Protein AF-A0A6P8MSC5-F1 (afdb_monomer_lite)

Secondary structure (DSSP, 8-state):
--HHHHHTHHHHHHHHHTT--TT--SHHHHHHHHHHHHHHHHHHHHHHHHTTSTT--HHHHHHHHHHHHHHHHHHHHHHHHHHTHHHHHHHHHHHHHHHHH---HHHHHHHHHHHHHHHHHHHHHHHHHHHHHHHHHHHHHHHHHHHHHS--SSPPP-SGGGT-GGGTT-GGGHHHHHHHHHHHHHHHHHHHHHHHHHHHHHHHHHHHHHHHHHH-

Radius of gyration: 21.89 Å; chains: 1; bounding box: 54×35×61 Å

Foldseek 3Di:
DPPVCVLCVVLQVLCVQQLLNLPPPDPVSVVSLVVLLCLLVVVLVQLVVLLPDPPDDPVLNVLLVVLSVLSVVLNVLLVVSVVCSVVLVVLVVVLRVVLVPDDDPVLVVLLVVLSNVLSVVLVVLVVVLVVVLVVLVCLLCVLVVCCVVPNDPDRDDRPLCSNGVVCVPDVPC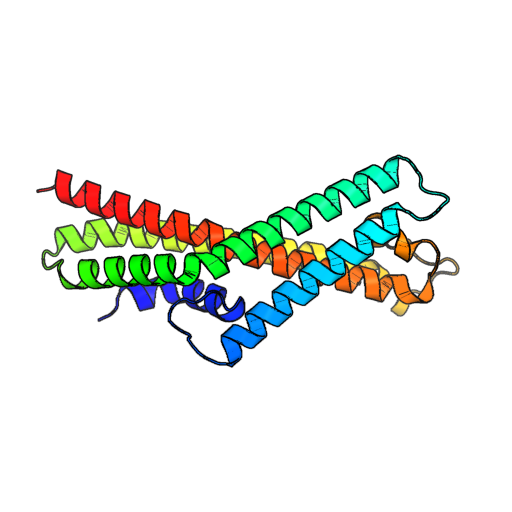NSVSSVSSSVSVSSSSSSCSSRVSSVSSSVSNVVSVVVSVVVD

Structure (mmCIF, N/CA/C/O backbone):
data_AF-A0A6P8MSC5-F1
#
_entry.id   AF-A0A6P8MSC5-F1
#
loop_
_atom_site.group_PDB
_atom_site.id
_atom_site.type_symbol
_atom_site.label_atom_id
_atom_si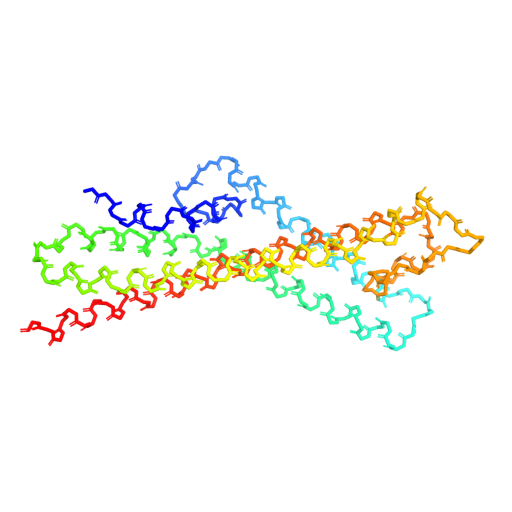te.label_alt_id
_atom_site.label_comp_id
_atom_site.label_asym_id
_atom_site.label_entity_id
_atom_site.label_seq_id
_atom_site.pdbx_PDB_ins_code
_atom_site.Cartn_x
_atom_site.Cartn_y
_atom_site.Cartn_z
_atom_site.occupancy
_atom_site.B_iso_or_equiv
_atom_site.auth_seq_id
_atom_site.auth_comp_id
_atom_site.auth_asym_id
_atom_site.auth_atom_id
_atom_site.pdbx_PDB_model_num
ATOM 1 N N . MET A 1 1 ? -20.095 10.823 20.812 1.00 42.69 1 MET A N 1
ATOM 2 C CA . MET A 1 1 ? -19.029 11.426 19.978 1.00 42.69 1 MET A CA 1
ATOM 3 C C . MET A 1 1 ? -18.245 10.261 19.412 1.00 42.69 1 MET A C 1
ATOM 5 O O . MET A 1 1 ? -17.863 9.439 20.223 1.00 42.69 1 MET A O 1
ATOM 9 N N . ASP A 1 2 ? -18.067 10.136 18.091 1.00 61.62 2 ASP A N 1
ATOM 10 C CA . ASP A 1 2 ? -17.327 9.003 17.503 1.00 61.62 2 ASP A CA 1
ATOM 11 C C . ASP A 1 2 ? -15.825 9.113 17.863 1.00 61.62 2 ASP A C 1
ATOM 13 O O . ASP A 1 2 ? -15.005 9.578 17.063 1.00 61.62 2 ASP A O 1
ATOM 17 N N . VAL A 1 3 ? -15.464 8.732 19.091 1.00 60.88 3 VAL A N 1
ATOM 18 C CA . VAL A 1 3 ? -14.081 8.662 19.592 1.00 60.88 3 VAL A CA 1
ATOM 19 C C . VAL A 1 3 ? -13.252 7.809 18.638 1.00 60.88 3 VAL A C 1
ATOM 21 O O . VAL A 1 3 ? -12.165 8.211 18.221 1.00 60.88 3 VAL A O 1
ATOM 24 N N . PHE A 1 4 ? -13.842 6.707 18.177 1.00 64.62 4 PHE A N 1
ATOM 25 C CA . PHE A 1 4 ? -13.288 5.834 17.153 1.00 64.62 4 PHE A CA 1
ATOM 26 C C . PHE A 1 4 ? -12.904 6.573 15.856 1.00 64.62 4 PHE A C 1
ATOM 28 O O . PHE A 1 4 ? -11.791 6.415 15.351 1.00 64.62 4 PHE A O 1
ATOM 35 N N . TYR A 1 5 ? -13.780 7.435 15.319 1.00 69.75 5 TYR A N 1
ATOM 36 C CA . TYR A 1 5 ? -13.475 8.200 14.099 1.00 69.75 5 TYR A CA 1
ATOM 37 C C . TYR A 1 5 ? -12.339 9.195 14.300 1.00 69.75 5 TYR A C 1
ATOM 39 O O . TYR A 1 5 ? -11.592 9.474 13.358 1.00 69.75 5 TYR A O 1
ATOM 47 N N . ARG A 1 6 ? -12.235 9.766 15.503 1.00 74.00 6 ARG A N 1
ATOM 48 C CA . ARG A 1 6 ? -11.180 10.723 15.828 1.00 74.00 6 ARG A CA 1
ATOM 49 C C . ARG A 1 6 ? -9.830 10.021 15.952 1.00 74.00 6 ARG A C 1
ATOM 51 O O . ARG A 1 6 ? -8.864 10.502 15.365 1.00 74.00 6 ARG A O 1
ATOM 58 N N . GLN A 1 7 ? -9.785 8.883 16.641 1.00 78.19 7 GLN A N 1
ATOM 59 C CA . GLN A 1 7 ? -8.542 8.164 16.923 1.00 78.19 7 GLN A CA 1
ATOM 60 C C . GLN A 1 7 ? -7.976 7.473 15.672 1.00 78.19 7 GLN A C 1
ATOM 62 O O . GLN A 1 7 ? -6.786 7.582 15.386 1.00 78.19 7 GLN A O 1
ATOM 67 N N . TYR A 1 8 ? -8.836 6.890 14.830 1.00 83.56 8 TYR A N 1
ATOM 68 C CA . TYR A 1 8 ? -8.419 6.247 13.576 1.00 83.56 8 TYR A CA 1
ATOM 69 C C . TYR A 1 8 ? -8.442 7.171 12.353 1.00 83.56 8 TYR A C 1
ATOM 71 O O . TYR A 1 8 ? -8.449 6.695 11.215 1.00 83.56 8 TYR A O 1
ATOM 79 N N . ASN A 1 9 ? -8.425 8.495 12.537 1.00 86.12 9 ASN A N 1
ATOM 80 C CA . ASN A 1 9 ? -8.503 9.429 11.413 1.00 86.12 9 ASN A CA 1
ATOM 81 C C . ASN A 1 9 ? -7.350 9.241 10.409 1.00 86.12 9 ASN A C 1
ATOM 83 O O . ASN A 1 9 ? -7.581 9.233 9.201 1.00 86.12 9 ASN A O 1
ATOM 87 N N . THR A 1 10 ? -6.125 9.021 10.893 1.00 85.44 10 THR A N 1
ATOM 88 C CA . THR A 1 10 ? -4.952 8.758 10.041 1.00 85.44 10 THR A CA 1
ATOM 89 C C . THR A 1 10 ? -5.149 7.504 9.191 1.00 85.44 10 THR A C 1
ATOM 91 O O . THR A 1 10 ? -4.912 7.513 7.983 1.00 85.44 10 THR A O 1
ATOM 94 N N . TYR A 1 11 ? -5.653 6.434 9.805 1.00 88.88 11 TYR A N 1
ATOM 95 C CA . TYR A 1 11 ? -5.917 5.176 9.117 1.00 88.88 11 TYR A CA 1
ATOM 96 C C . TYR A 1 11 ? -7.061 5.296 8.101 1.00 88.88 11 TYR A C 1
ATOM 98 O O . TYR A 1 11 ? -6.972 4.793 6.981 1.00 88.88 11 TYR A O 1
ATOM 106 N N . ARG A 1 12 ? -8.108 6.054 8.442 1.00 88.75 12 ARG A N 1
ATOM 107 C CA . ARG A 1 12 ? -9.196 6.398 7.522 1.00 88.75 12 ARG A CA 1
ATOM 108 C C . ARG A 1 12 ? -8.689 7.134 6.287 1.00 88.75 12 ARG A C 1
ATOM 110 O O . ARG A 1 12 ? -9.123 6.815 5.180 1.00 88.75 12 ARG A O 1
ATOM 117 N N . ILE A 1 13 ? -7.801 8.114 6.461 1.00 88.75 13 ILE A N 1
ATOM 118 C CA . ILE A 1 13 ? -7.209 8.864 5.345 1.00 88.75 13 ILE A CA 1
ATOM 119 C C . ILE A 1 13 ? -6.427 7.910 4.436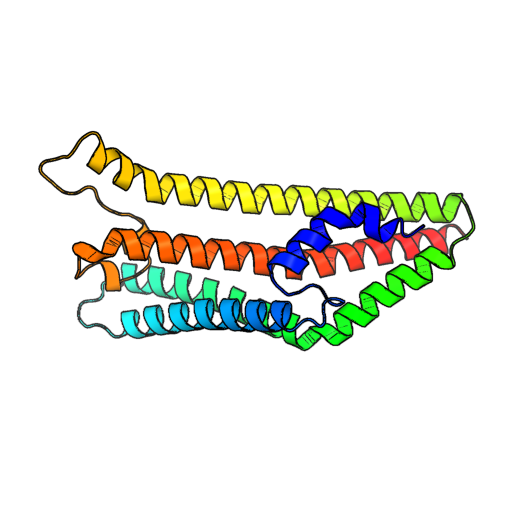 1.00 88.75 13 ILE A C 1
ATOM 121 O O . ILE A 1 13 ? -6.664 7.913 3.229 1.00 88.75 13 ILE A O 1
ATOM 125 N N . LEU A 1 14 ? -5.587 7.036 5.008 1.00 90.69 14 LEU A N 1
ATOM 126 C CA . LEU A 1 14 ? -4.856 6.009 4.257 1.00 90.69 14 LEU A CA 1
ATOM 127 C C . LEU A 1 14 ? -5.803 5.139 3.414 1.00 90.69 14 LEU A C 1
ATOM 129 O O . LEU A 1 14 ? -5.647 5.047 2.197 1.00 90.69 14 LEU A O 1
ATOM 133 N N . LEU A 1 15 ? -6.814 4.532 4.041 1.00 90.25 15 LEU A N 1
ATOM 134 C CA . LEU A 1 15 ? -7.782 3.685 3.341 1.00 90.25 15 LEU A CA 1
ATOM 135 C C . LEU A 1 15 ? -8.578 4.455 2.279 1.00 90.25 15 LEU A C 1
ATOM 137 O O . LEU A 1 15 ? -8.933 3.887 1.248 1.00 90.25 15 LEU A O 1
ATOM 141 N N . SER A 1 16 ? -8.860 5.738 2.510 1.00 89.12 16 SER A N 1
ATOM 142 C CA . SER A 1 16 ? -9.583 6.583 1.553 1.00 89.12 16 SER A CA 1
ATOM 143 C C . SER A 1 16 ? -8.750 6.855 0.302 1.00 89.12 16 SER A C 1
ATOM 145 O O . SER A 1 16 ? -9.271 6.710 -0.801 1.00 89.12 16 SER A O 1
ATOM 147 N N . ILE A 1 17 ? -7.457 7.166 0.460 1.00 88.19 17 ILE A N 1
ATOM 148 C CA . ILE A 1 17 ? -6.515 7.366 -0.656 1.00 88.19 17 ILE A CA 1
ATOM 149 C C . ILE A 1 17 ? -6.410 6.096 -1.511 1.00 88.19 17 ILE A C 1
ATOM 151 O O . ILE A 1 17 ? -6.409 6.161 -2.737 1.00 88.19 17 ILE A O 1
ATOM 155 N N . LEU A 1 18 ? -6.392 4.927 -0.868 1.00 89.31 18 LEU A N 1
ATOM 156 C CA . LEU A 1 18 ? -6.324 3.625 -1.544 1.00 89.31 18 LEU A CA 1
ATOM 157 C C . LEU A 1 18 ? -7.659 3.182 -2.169 1.00 89.31 18 LEU A C 1
ATOM 159 O O . LEU A 1 18 ? -7.733 2.123 -2.798 1.00 89.31 18 LEU A O 1
ATOM 163 N N . GLY A 1 19 ? -8.736 3.945 -1.955 1.00 87.88 19 GLY A N 1
ATOM 164 C CA . GLY A 1 19 ? -10.096 3.572 -2.339 1.00 87.88 19 GLY A CA 1
ATOM 165 C C . GLY A 1 19 ? -10.677 2.407 -1.526 1.00 87.88 19 GLY A C 1
ATOM 166 O O . GLY A 1 19 ? -11.764 1.928 -1.841 1.00 87.88 19 GLY A O 1
ATOM 167 N N . LEU A 1 20 ? -9.993 1.944 -0.479 1.00 88.50 20 LEU A N 1
ATOM 168 C CA . LEU A 1 20 ? -10.391 0.814 0.368 1.00 88.50 20 LEU A CA 1
ATOM 169 C C . LEU A 1 20 ? -11.358 1.206 1.494 1.00 88.50 20 LEU A C 1
ATOM 171 O O . LEU A 1 20 ? -11.919 0.321 2.138 1.00 88.50 20 LEU A O 1
ATOM 175 N N . TRP A 1 21 ? -11.585 2.503 1.732 1.00 88.38 21 TRP A N 1
ATOM 176 C CA . TRP A 1 21 ? -12.489 2.943 2.795 1.00 88.38 21 TRP A CA 1
ATOM 177 C C . TRP A 1 21 ? -13.919 2.400 2.586 1.00 88.38 21 TRP A C 1
ATOM 179 O O . TRP A 1 21 ? -14.526 2.660 1.541 1.00 88.38 21 TRP A O 1
ATOM 189 N N . PRO A 1 22 ? -14.488 1.676 3.569 1.00 79.75 22 PRO A N 1
ATOM 190 C CA . PRO A 1 22 ? -15.717 0.899 3.385 1.00 79.75 22 PRO A CA 1
ATOM 191 C C . PRO A 1 22 ? -16.969 1.759 3.186 1.00 79.75 22 PRO A C 1
ATOM 193 O O . PRO A 1 22 ? -17.868 1.383 2.435 1.00 79.75 22 PRO A O 1
ATOM 196 N N . TYR A 1 23 ? -17.024 2.937 3.811 1.00 77.69 23 TYR A N 1
ATOM 197 C CA . TYR A 1 23 ? -18.210 3.798 3.777 1.00 77.69 23 TYR A CA 1
ATOM 198 C C . TYR A 1 23 ? -18.273 4.723 2.557 1.00 77.69 23 TYR A C 1
ATOM 200 O O . TYR A 1 23 ? -19.295 5.367 2.320 1.00 77.69 23 TYR A O 1
ATOM 208 N N . HIS A 1 24 ? -17.204 4.809 1.759 1.00 69.25 24 HIS A N 1
ATOM 209 C CA . HIS A 1 24 ? -17.184 5.681 0.588 1.00 69.25 24 HIS A CA 1
ATOM 210 C C . HIS A 1 24 ? -17.689 4.934 -0.653 1.00 69.25 24 HIS A C 1
ATOM 212 O O . HIS A 1 24 ? -16.906 4.460 -1.476 1.00 69.25 24 HIS A O 1
ATOM 218 N N . LYS A 1 25 ? -19.017 4.840 -0.812 1.00 66.25 25 LYS A N 1
ATOM 219 C CA . LYS A 1 25 ? -19.670 4.334 -2.037 1.00 66.25 25 LYS A CA 1
ATOM 220 C C . LYS A 1 25 ? -19.794 5.424 -3.110 1.00 66.25 25 LYS A C 1
ATOM 222 O O . LYS A 1 25 ? -20.883 5.695 -3.607 1.00 66.25 25 LYS A O 1
ATOM 227 N N . SER A 1 26 ? -18.693 6.097 -3.431 1.00 78.81 26 SER A N 1
ATOM 228 C CA . SER A 1 26 ? -18.674 7.103 -4.493 1.00 78.81 26 SER A CA 1
ATOM 229 C C . SER A 1 26 ? -18.155 6.514 -5.805 1.00 78.81 26 SER A C 1
ATOM 231 O O . SER A 1 26 ? -17.416 5.529 -5.837 1.00 78.81 26 SER A O 1
ATOM 233 N N . ILE A 1 27 ? -18.509 7.154 -6.918 1.00 82.50 27 ILE A N 1
ATOM 234 C CA . ILE A 1 27 ? -17.919 6.845 -8.227 1.00 82.50 27 ILE A CA 1
ATOM 235 C C . ILE A 1 27 ? -16.388 7.002 -8.156 1.00 82.50 27 ILE A C 1
ATOM 237 O O . ILE A 1 27 ? -15.651 6.193 -8.714 1.00 82.50 27 ILE A O 1
ATOM 241 N N . TYR A 1 28 ? -15.901 7.977 -7.380 1.00 82.00 28 TYR A N 1
ATOM 242 C CA . TYR A 1 28 ? -14.475 8.233 -7.193 1.00 82.00 28 TYR A CA 1
ATOM 243 C C . TYR A 1 28 ? -13.722 7.067 -6.546 1.00 82.00 28 TYR A C 1
ATOM 245 O O . TYR A 1 28 ? -12.625 6.751 -7.006 1.00 82.00 28 TYR A O 1
ATOM 253 N N . SER A 1 29 ? -14.278 6.397 -5.529 1.00 83.75 29 SER A N 1
ATOM 254 C CA . SER A 1 29 ? -13.611 5.233 -4.920 1.00 83.75 29 SER A CA 1
ATOM 255 C C . SER A 1 29 ? -13.530 4.054 -5.889 1.00 83.75 29 SER A C 1
ATOM 257 O O . SER A 1 29 ? -12.518 3.358 -5.933 1.00 83.75 29 SER A O 1
ATOM 259 N N . THR A 1 30 ? -14.555 3.877 -6.724 1.00 86.19 30 THR A N 1
ATOM 260 C CA . THR A 1 30 ? -14.568 2.857 -7.782 1.00 86.19 30 THR A CA 1
ATOM 261 C C . THR A 1 30 ? -13.500 3.145 -8.837 1.00 86.19 30 THR A C 1
ATOM 263 O O . THR A 1 30 ? -12.738 2.249 -9.193 1.00 86.19 30 THR A O 1
ATOM 266 N N . ILE A 1 31 ? -13.379 4.403 -9.277 1.00 88.44 31 ILE A N 1
ATOM 267 C CA . ILE A 1 31 ? -12.325 4.830 -10.209 1.00 88.44 31 ILE A CA 1
ATOM 268 C C . ILE A 1 31 ? -10.939 4.585 -9.603 1.00 88.44 31 ILE A C 1
ATOM 270 O O . ILE A 1 31 ? -10.086 4.022 -10.279 1.00 88.44 31 ILE A O 1
ATOM 274 N N . HIS A 1 32 ? -10.713 4.938 -8.331 1.00 88.81 32 HIS A N 1
ATOM 275 C CA . HIS A 1 32 ? -9.430 4.677 -7.663 1.00 88.81 32 HIS A CA 1
ATOM 276 C C . HIS A 1 32 ? -9.092 3.183 -7.645 1.00 88.81 32 HIS A C 1
ATOM 278 O O . HIS A 1 32 ? -7.972 2.813 -7.994 1.00 88.81 32 HIS A O 1
ATOM 284 N N . ARG A 1 33 ? -10.065 2.322 -7.311 1.00 91.44 33 ARG A N 1
ATOM 285 C CA . ARG A 1 33 ? -9.878 0.863 -7.307 1.00 91.44 33 ARG A CA 1
ATOM 286 C C . ARG A 1 33 ? -9.492 0.327 -8.677 1.00 91.44 33 ARG A C 1
ATOM 288 O O . ARG A 1 33 ? -8.515 -0.408 -8.785 1.00 91.44 33 ARG A O 1
ATOM 295 N N . ILE A 1 34 ? -10.224 0.729 -9.715 1.00 92.06 34 ILE A N 1
ATOM 296 C CA . ILE A 1 34 ? -9.945 0.309 -11.092 1.00 92.06 34 ILE A CA 1
ATOM 297 C C . ILE A 1 34 ? -8.557 0.795 -11.517 1.00 92.06 34 ILE A C 1
ATOM 299 O O . ILE A 1 34 ? -7.767 -0.005 -12.008 1.00 92.06 34 ILE A O 1
ATOM 303 N N . SER A 1 35 ? -8.225 2.063 -11.274 1.00 92.00 35 SER A N 1
ATOM 304 C CA . SER A 1 35 ? -6.923 2.634 -11.632 1.00 92.00 35 SER A CA 1
ATOM 305 C C . SER A 1 35 ? -5.763 1.898 -10.957 1.00 92.00 35 SER A C 1
ATOM 307 O O . SER A 1 35 ? -4.824 1.499 -11.642 1.00 92.00 35 SER A O 1
ATOM 309 N N . ILE A 1 36 ? -5.836 1.654 -9.642 1.00 93.00 36 ILE A N 1
ATOM 310 C CA . ILE A 1 36 ? -4.796 0.917 -8.904 1.00 93.00 36 ILE A CA 1
ATOM 311 C C . ILE A 1 36 ? -4.664 -0.514 -9.442 1.00 93.00 36 ILE A C 1
ATOM 313 O O . ILE A 1 36 ? -3.550 -0.973 -9.698 1.00 93.00 36 ILE A O 1
ATOM 317 N N . SER A 1 37 ? -5.783 -1.210 -9.667 1.00 93.44 37 SER A N 1
ATOM 318 C CA . SER A 1 37 ? -5.768 -2.566 -10.224 1.00 93.44 37 SER A CA 1
ATOM 319 C C . SER A 1 37 ? -5.170 -2.621 -11.631 1.00 93.44 37 SER A C 1
ATOM 321 O O . SER A 1 37 ? -4.372 -3.512 -11.909 1.00 93.44 37 SER A O 1
ATOM 323 N N . VAL A 1 38 ? -5.507 -1.666 -12.502 1.00 94.75 38 VAL A N 1
ATOM 324 C CA . VAL A 1 38 ? -4.972 -1.591 -13.869 1.00 94.75 38 VAL A CA 1
ATOM 325 C C . VAL A 1 38 ? -3.471 -1.311 -13.857 1.00 94.75 38 VAL A C 1
ATOM 327 O O . VAL A 1 38 ? -2.740 -1.983 -14.579 1.00 94.75 38 VAL A O 1
ATOM 330 N N . ILE A 1 39 ? -2.995 -0.381 -13.020 1.00 92.81 39 ILE A N 1
ATOM 331 C CA . ILE A 1 39 ? -1.561 -0.067 -12.894 1.00 92.81 39 ILE A CA 1
ATOM 332 C C . ILE A 1 39 ? -0.769 -1.309 -12.463 1.00 92.81 39 ILE A C 1
ATOM 334 O O . ILE A 1 39 ? 0.234 -1.650 -13.090 1.00 92.81 39 ILE A O 1
ATOM 338 N N . MET A 1 40 ? -1.241 -2.015 -11.431 1.00 93.31 40 MET A N 1
ATOM 339 C CA . MET A 1 40 ? -0.595 -3.233 -10.930 1.00 93.31 40 MET A CA 1
ATOM 340 C C . MET A 1 40 ? -0.588 -4.352 -11.974 1.00 93.31 40 MET A C 1
ATOM 342 O O . MET A 1 40 ? 0.444 -4.977 -12.209 1.00 93.31 40 MET A O 1
ATOM 346 N N . LEU A 1 41 ? -1.727 -4.587 -12.632 1.00 93.62 41 LEU A N 1
ATOM 347 C CA . LEU A 1 41 ? -1.849 -5.624 -13.652 1.00 93.62 41 LEU A CA 1
ATOM 348 C C . LEU A 1 41 ? -0.963 -5.325 -14.867 1.00 93.62 41 LEU A C 1
ATOM 350 O O . LEU A 1 41 ? -0.285 -6.223 -15.359 1.00 93.62 41 LEU A O 1
ATOM 354 N N . ALA A 1 42 ? -0.935 -4.072 -15.326 1.00 92.19 42 ALA A N 1
ATOM 355 C CA . ALA A 1 42 ? -0.090 -3.648 -16.436 1.00 92.19 42 ALA A CA 1
ATOM 356 C C . ALA A 1 42 ? 1.395 -3.889 -16.133 1.00 92.19 42 ALA A C 1
ATOM 358 O O . ALA A 1 42 ? 2.106 -4.419 -16.986 1.00 92.19 42 ALA A O 1
ATOM 359 N N . TYR A 1 43 ? 1.843 -3.574 -14.913 1.00 90.38 43 TYR A N 1
ATOM 360 C CA . TYR A 1 43 ? 3.212 -3.852 -14.479 1.00 90.38 43 TYR A CA 1
ATOM 361 C C . TYR A 1 43 ? 3.520 -5.357 -14.465 1.00 90.38 43 TYR A C 1
ATOM 363 O O . TYR A 1 43 ? 4.526 -5.782 -15.029 1.00 90.38 43 TYR A O 1
ATOM 371 N N . ILE A 1 44 ? 2.632 -6.182 -13.894 1.00 91.06 44 ILE A N 1
ATOM 372 C CA . ILE A 1 44 ? 2.802 -7.645 -13.868 1.00 91.06 44 ILE A CA 1
ATOM 373 C C . ILE A 1 44 ? 2.908 -8.207 -15.291 1.00 91.06 44 ILE A C 1
ATOM 375 O O . ILE A 1 44 ? 3.814 -8.987 -15.575 1.00 91.06 44 ILE A O 1
ATOM 379 N N . VAL A 1 45 ? 2.010 -7.803 -16.196 1.00 90.94 45 VAL A N 1
ATOM 380 C CA . VAL A 1 45 ? 2.031 -8.248 -17.599 1.00 90.94 45 VAL A CA 1
ATOM 381 C C . VAL A 1 45 ? 3.334 -7.833 -18.275 1.00 90.94 45 VAL A C 1
ATOM 383 O O . VAL A 1 45 ? 3.959 -8.650 -18.947 1.00 90.94 45 VAL A O 1
ATOM 386 N N . PHE A 1 46 ? 3.765 -6.588 -18.080 1.00 86.69 46 PHE A N 1
ATOM 387 C CA . PHE A 1 46 ? 4.998 -6.074 -18.664 1.00 86.69 46 PHE A CA 1
ATOM 388 C C . PHE A 1 46 ? 6.233 -6.862 -18.213 1.00 86.69 46 PHE A C 1
ATOM 390 O O . PHE A 1 46 ? 7.045 -7.261 -19.050 1.00 86.69 46 PHE A O 1
ATOM 397 N N . GLU A 1 47 ? 6.352 -7.153 -16.919 1.00 85.31 47 GLU A N 1
ATOM 398 C CA . GLU A 1 47 ? 7.470 -7.940 -16.396 1.00 85.31 47 GLU A CA 1
ATOM 399 C C . GLU A 1 47 ? 7.423 -9.404 -16.847 1.00 85.31 47 GLU A C 1
ATOM 401 O O . GLU A 1 47 ? 8.447 -9.969 -17.230 1.00 85.31 47 GLU A O 1
ATOM 406 N N . VAL A 1 48 ? 6.236 -10.021 -16.880 1.00 87.00 48 VAL A N 1
ATOM 407 C CA . VAL A 1 48 ? 6.076 -11.392 -17.390 1.00 87.00 48 VAL A CA 1
ATOM 408 C C . VAL A 1 48 ? 6.479 -11.472 -18.862 1.00 87.00 48 VAL A C 1
ATOM 410 O O . VAL A 1 48 ? 7.211 -12.380 -19.242 1.00 87.00 48 VAL A O 1
ATOM 413 N N . LEU A 1 49 ? 6.075 -10.506 -19.694 1.00 85.56 49 LEU A N 1
ATOM 414 C CA . LEU A 1 49 ? 6.522 -10.424 -21.089 1.00 85.56 49 LEU A CA 1
ATOM 415 C C . LEU A 1 49 ? 8.038 -10.232 -21.191 1.00 85.56 49 LEU A C 1
ATOM 417 O O . LEU A 1 49 ? 8.678 -10.790 -22.084 1.00 85.56 49 LEU A O 1
ATOM 421 N N . SER A 1 50 ? 8.622 -9.473 -20.263 1.00 79.56 50 SER A N 1
ATOM 422 C CA . SER A 1 50 ? 10.062 -9.258 -20.196 1.00 79.56 50 SER A CA 1
ATOM 423 C C . SER A 1 50 ? 10.843 -10.558 -19.955 1.00 79.56 50 SER A C 1
ATOM 425 O O . SER A 1 50 ? 11.937 -10.694 -20.500 1.00 79.56 50 SER A O 1
ATOM 427 N N . LEU A 1 51 ? 10.279 -11.526 -19.220 1.00 79.75 51 LEU A N 1
ATOM 428 C CA . LEU A 1 51 ? 10.891 -12.842 -18.971 1.00 79.75 51 LEU A CA 1
ATOM 429 C C . LEU A 1 51 ? 10.980 -13.735 -20.219 1.00 79.75 51 LEU A C 1
ATOM 431 O O . LEU A 1 51 ? 11.763 -14.682 -20.230 1.00 79.75 51 LEU A O 1
ATOM 435 N N . PHE A 1 52 ? 10.203 -13.457 -21.269 1.00 79.25 52 PHE A N 1
ATOM 436 C CA . PHE A 1 52 ? 10.217 -14.245 -22.508 1.00 79.25 52 PHE A CA 1
ATOM 437 C C . PHE A 1 52 ? 11.191 -13.711 -23.569 1.00 79.25 52 PHE A C 1
ATOM 439 O O . PHE A 1 52 ? 11.324 -14.315 -24.635 1.00 79.25 52 PHE A O 1
ATOM 446 N N . LYS A 1 53 ? 11.881 -12.590 -23.318 1.00 76.31 53 LYS A N 1
ATOM 447 C CA . LYS A 1 53 ? 12.855 -12.044 -24.273 1.00 76.31 53 LYS A CA 1
ATOM 448 C C . LYS A 1 53 ? 14.098 -12.938 -24.386 1.00 76.31 53 LYS A C 1
ATOM 450 O O . LYS A 1 53 ? 14.607 -13.461 -23.402 1.00 76.31 53 LYS A O 1
ATOM 455 N N . SER A 1 54 ? 14.626 -13.099 -25.598 1.00 56.62 54 SER A N 1
ATOM 456 C CA . SER A 1 54 ? 15.871 -13.839 -25.847 1.00 56.62 54 SER A CA 1
ATOM 457 C C . SER A 1 54 ? 17.093 -13.064 -25.334 1.00 56.62 54 SER A C 1
ATOM 459 O O . SER A 1 54 ? 17.196 -11.872 -25.604 1.00 56.62 54 SER A O 1
ATOM 461 N N . GLY A 1 55 ? 18.040 -13.731 -24.659 1.00 67.19 55 GLY A N 1
ATOM 462 C CA . GLY A 1 55 ? 19.286 -13.111 -24.159 1.00 67.19 55 GLY A CA 1
ATOM 463 C C . GLY A 1 55 ? 19.352 -12.886 -22.640 1.00 67.19 55 GLY A C 1
ATOM 464 O O . GLY A 1 55 ? 20.208 -12.148 -22.158 1.00 67.19 55 GLY A O 1
ATOM 465 N N . ILE A 1 56 ? 18.458 -13.512 -21.870 1.00 70.06 56 ILE A N 1
ATOM 466 C CA . ILE A 1 56 ? 18.354 -13.318 -20.419 1.00 70.06 56 ILE A CA 1
ATOM 467 C C . ILE A 1 56 ? 19.482 -14.032 -19.666 1.00 70.06 56 ILE A C 1
ATOM 469 O O . ILE A 1 56 ? 19.702 -15.233 -19.820 1.00 70.06 56 ILE A O 1
ATOM 473 N N . THR A 1 57 ? 20.148 -13.303 -18.767 1.00 80.00 57 THR A N 1
ATOM 474 C CA . THR A 1 57 ? 21.051 -13.906 -17.779 1.00 80.00 57 THR A CA 1
ATOM 475 C C . THR A 1 57 ? 20.257 -14.518 -16.625 1.00 80.00 57 THR A C 1
ATOM 477 O O . THR A 1 57 ? 19.261 -13.956 -16.165 1.00 80.00 57 THR A O 1
ATOM 480 N N . PHE A 1 58 ? 20.729 -15.649 -16.093 1.00 81.00 58 PHE A N 1
ATOM 481 C CA . PHE A 1 58 ? 20.080 -16.345 -14.973 1.00 81.00 58 PHE A CA 1
ATOM 482 C C . PHE A 1 58 ? 19.840 -15.432 -13.756 1.00 81.00 58 PHE A C 1
ATOM 484 O O . PHE A 1 58 ? 18.773 -15.465 -13.149 1.00 81.00 58 PHE A O 1
ATOM 491 N N . ARG A 1 59 ? 20.801 -14.550 -13.444 1.00 81.81 59 ARG A N 1
ATOM 492 C CA . ARG A 1 59 ? 20.682 -13.576 -12.348 1.00 81.81 59 ARG A CA 1
ATOM 493 C C . ARG A 1 59 ? 19.518 -12.607 -12.555 1.00 81.81 59 ARG A C 1
ATOM 495 O O . ARG A 1 59 ? 18.738 -12.397 -11.632 1.00 81.81 59 ARG A O 1
ATOM 502 N N . ASN A 1 60 ? 19.398 -12.024 -13.748 1.00 76.88 60 ASN A N 1
ATOM 503 C CA . ASN A 1 60 ? 18.324 -11.075 -14.040 1.00 76.88 60 ASN A CA 1
ATOM 504 C C . ASN A 1 60 ? 16.961 -11.782 -14.037 1.00 76.88 60 ASN A C 1
ATOM 506 O O . ASN A 1 60 ? 15.991 -11.212 -13.558 1.00 76.88 60 ASN A O 1
ATOM 510 N N . CYS A 1 61 ? 16.900 -13.043 -14.483 1.00 81.81 61 CYS A N 1
ATOM 511 C CA . CYS A 1 61 ? 15.691 -13.865 -14.383 1.00 81.81 61 CYS A CA 1
ATOM 512 C C . CYS A 1 61 ? 15.207 -14.002 -12.935 1.00 81.81 61 CYS A C 1
ATOM 514 O O . CYS A 1 61 ? 14.044 -13.725 -12.652 1.00 81.81 61 CYS A O 1
ATOM 516 N N . ILE A 1 62 ? 16.104 -14.345 -12.004 1.00 85.00 62 ILE A N 1
ATOM 517 C CA . ILE A 1 62 ? 15.759 -14.458 -10.580 1.00 85.00 62 ILE A CA 1
ATOM 518 C C . ILE A 1 62 ? 15.259 -13.123 -10.018 1.00 85.00 62 ILE A C 1
ATOM 520 O O . ILE A 1 62 ? 14.249 -13.101 -9.317 1.00 85.00 62 ILE A O 1
ATOM 524 N N . LEU A 1 63 ? 15.947 -12.017 -10.320 1.00 84.44 63 LEU A N 1
ATOM 525 C CA . LEU A 1 63 ? 15.570 -10.690 -9.821 1.00 84.44 63 LEU A CA 1
ATOM 526 C C . LEU A 1 63 ? 14.191 -10.260 -10.331 1.00 84.44 63 LEU A C 1
ATOM 528 O O . LEU A 1 63 ? 13.353 -9.843 -9.533 1.00 84.44 63 LEU A O 1
ATOM 532 N N . THR A 1 64 ? 13.934 -10.416 -11.630 1.00 83.38 64 THR A N 1
ATOM 533 C CA . THR A 1 64 ? 12.635 -10.093 -12.228 1.00 83.38 64 THR A CA 1
ATOM 534 C C . THR A 1 64 ? 11.535 -11.010 -11.698 1.00 83.38 64 THR A C 1
ATOM 536 O O . THR A 1 64 ? 10.465 -10.526 -11.342 1.00 83.38 64 THR A O 1
ATOM 539 N N . LEU A 1 65 ? 11.788 -12.314 -11.536 1.00 86.75 65 LEU A N 1
ATOM 540 C CA . LEU A 1 65 ? 10.826 -13.227 -10.908 1.00 86.75 65 LEU A CA 1
ATOM 541 C C . LEU A 1 65 ? 10.498 -12.799 -9.474 1.00 86.75 65 LEU A C 1
ATOM 543 O O . LEU A 1 65 ? 9.327 -12.690 -9.124 1.00 86.75 65 LEU A O 1
ATOM 547 N N . PHE A 1 66 ? 11.503 -12.485 -8.658 1.00 89.00 66 PHE A N 1
ATOM 548 C CA . PHE A 1 66 ? 11.284 -12.004 -7.294 1.00 89.00 66 PHE A CA 1
ATOM 549 C C . PHE A 1 66 ? 10.463 -10.703 -7.267 1.00 89.00 66 PHE A C 1
ATOM 551 O O . PHE A 1 66 ? 9.520 -10.574 -6.477 1.00 89.00 66 PHE A O 1
ATOM 558 N N . ALA A 1 67 ? 10.772 -9.766 -8.167 1.00 87.00 67 ALA A N 1
ATOM 559 C CA . ALA A 1 67 ? 10.029 -8.522 -8.315 1.00 87.00 67 ALA A CA 1
ATOM 560 C C . ALA A 1 67 ? 8.563 -8.773 -8.711 1.00 87.00 67 ALA A C 1
ATOM 562 O O . ALA A 1 67 ? 7.647 -8.292 -8.040 1.00 87.00 67 ALA A O 1
ATOM 563 N N . THR A 1 68 ? 8.331 -9.606 -9.732 1.00 88.75 68 THR A N 1
ATOM 564 C CA . THR A 1 68 ? 6.980 -9.965 -10.194 1.00 88.75 68 THR A CA 1
ATOM 565 C C . THR A 1 68 ? 6.160 -10.647 -9.106 1.00 88.75 68 THR A C 1
ATOM 567 O O . THR A 1 68 ? 5.030 -10.234 -8.857 1.00 88.75 68 THR A O 1
ATOM 570 N N . CYS A 1 69 ? 6.733 -11.626 -8.399 1.00 91.62 69 CYS A N 1
ATOM 571 C CA . CYS A 1 69 ? 6.075 -12.317 -7.294 1.00 91.62 69 CYS A CA 1
ATOM 572 C C . CYS A 1 69 ? 5.667 -11.339 -6.189 1.00 91.62 69 CYS A C 1
ATOM 574 O O . CYS A 1 69 ? 4.557 -11.426 -5.669 1.00 91.62 69 CYS A O 1
ATOM 576 N N . THR A 1 70 ? 6.531 -10.374 -5.863 1.00 91.94 70 THR A N 1
ATOM 577 C CA . THR A 1 70 ? 6.231 -9.349 -4.853 1.00 91.94 70 THR A CA 1
ATOM 578 C C . THR A 1 70 ? 5.007 -8.520 -5.254 1.00 91.94 70 THR A C 1
ATOM 580 O O . THR A 1 70 ? 4.068 -8.380 -4.468 1.00 91.94 70 THR A O 1
ATOM 583 N N . VAL A 1 71 ? 4.960 -8.028 -6.496 1.00 92.19 71 VAL A N 1
ATOM 584 C CA . VAL A 1 71 ? 3.821 -7.230 -6.981 1.00 92.19 71 VAL A CA 1
ATOM 585 C C . VAL A 1 71 ? 2.552 -8.075 -7.133 1.00 92.19 71 VAL A C 1
ATOM 587 O O . VAL A 1 71 ? 1.461 -7.596 -6.823 1.00 92.19 71 VAL A O 1
ATOM 590 N N . MET A 1 72 ? 2.666 -9.352 -7.515 1.00 93.50 72 MET A N 1
ATOM 591 C CA . MET A 1 72 ? 1.529 -10.281 -7.523 1.00 93.50 72 MET A CA 1
ATOM 592 C C . MET A 1 72 ? 0.920 -10.443 -6.128 1.00 93.50 72 MET A C 1
ATOM 594 O O . MET A 1 72 ? -0.302 -10.412 -5.998 1.00 93.50 72 MET A O 1
ATOM 598 N N . VAL A 1 73 ? 1.739 -10.563 -5.076 1.00 94.62 73 VAL A N 1
ATOM 599 C CA . VAL A 1 73 ? 1.241 -10.633 -3.692 1.00 94.62 73 VAL A CA 1
ATOM 600 C C . VAL A 1 73 ? 0.490 -9.354 -3.318 1.00 94.62 73 VAL A C 1
ATOM 602 O O . VAL A 1 73 ? -0.615 -9.443 -2.779 1.00 94.62 73 VAL A O 1
ATOM 605 N N . PHE A 1 74 ? 1.030 -8.174 -3.647 1.00 94.38 74 PHE A N 1
ATOM 606 C CA . PHE A 1 74 ? 0.336 -6.901 -3.416 1.00 94.38 74 PHE A CA 1
ATOM 607 C C . PHE A 1 74 ? -1.010 -6.844 -4.142 1.00 94.38 74 PHE A C 1
ATOM 609 O O . PHE A 1 74 ? -2.021 -6.479 -3.541 1.00 94.38 74 PHE A O 1
ATOM 616 N N . PHE A 1 75 ? -1.043 -7.255 -5.410 1.00 94.69 75 PHE A N 1
ATOM 617 C CA . PHE A 1 75 ? -2.257 -7.264 -6.216 1.00 94.69 75 PHE A CA 1
ATOM 618 C C . PHE A 1 75 ? -3.313 -8.227 -5.661 1.00 94.69 75 PHE A C 1
ATOM 620 O O . PHE A 1 75 ? -4.462 -7.833 -5.462 1.00 94.69 75 PHE A O 1
ATOM 627 N N . MET A 1 76 ? -2.923 -9.462 -5.335 1.00 94.56 76 MET A N 1
ATOM 628 C CA . MET A 1 76 ? -3.823 -10.465 -4.756 1.00 94.56 76 MET A CA 1
ATOM 629 C C . MET A 1 76 ? -4.421 -9.987 -3.431 1.00 94.56 76 MET A C 1
ATOM 631 O O . MET A 1 76 ? -5.629 -10.122 -3.213 1.00 94.56 76 MET A O 1
ATOM 635 N N . ARG A 1 77 ? -3.603 -9.380 -2.560 1.00 92.50 77 ARG A N 1
ATOM 636 C CA . ARG A 1 77 ? -4.071 -8.787 -1.298 1.00 92.50 77 ARG A CA 1
ATOM 637 C C . ARG A 1 77 ? -5.048 -7.645 -1.545 1.00 92.50 77 ARG A C 1
ATOM 639 O O . ARG A 1 77 ? -6.133 -7.653 -0.973 1.00 92.50 77 ARG A O 1
ATOM 646 N N . TYR A 1 78 ? -4.712 -6.726 -2.446 1.00 93.44 78 TYR A N 1
ATOM 647 C CA . TYR A 1 78 ? -5.575 -5.600 -2.792 1.00 93.44 78 TYR A CA 1
ATOM 648 C C . TYR A 1 78 ? -6.945 -6.054 -3.311 1.00 93.44 78 TYR A C 1
ATOM 650 O O . TYR A 1 78 ? -7.976 -5.624 -2.794 1.00 93.44 78 TYR A O 1
ATOM 658 N N . VAL A 1 79 ? -6.969 -6.974 -4.282 1.00 93.31 79 VAL A N 1
ATOM 659 C CA . VAL A 1 79 ? -8.210 -7.523 -4.852 1.00 93.31 79 VAL A CA 1
ATOM 660 C C . VAL A 1 79 ? -9.036 -8.234 -3.783 1.00 93.31 79 VAL A C 1
ATOM 662 O O . VAL A 1 79 ? -10.244 -8.015 -3.700 1.00 93.31 79 VAL A O 1
ATOM 665 N N . THR A 1 80 ? -8.393 -9.029 -2.923 1.00 92.12 80 THR A N 1
ATOM 666 C CA . THR A 1 80 ? -9.073 -9.707 -1.809 1.00 92.12 80 THR A CA 1
ATOM 667 C C . THR A 1 80 ? -9.724 -8.699 -0.866 1.00 92.12 80 THR A C 1
ATOM 669 O O . THR A 1 80 ? -10.881 -8.864 -0.491 1.00 92.12 80 THR A O 1
ATOM 672 N N . SER A 1 81 ? -9.032 -7.616 -0.516 1.00 89.81 81 SER A N 1
ATOM 673 C CA . SER A 1 81 ? -9.578 -6.585 0.371 1.00 89.81 81 SER A CA 1
ATOM 674 C C . SER A 1 81 ? -10.691 -5.758 -0.267 1.00 89.81 81 SER A C 1
ATOM 676 O O . SER A 1 81 ? -11.626 -5.366 0.431 1.00 89.81 81 SER A O 1
ATOM 678 N N . VAL A 1 82 ? -10.650 -5.540 -1.585 1.00 91.12 82 VAL A N 1
ATOM 679 C CA . VAL A 1 82 ? -11.776 -4.954 -2.326 1.00 91.12 82 VAL A CA 1
ATOM 680 C C . VAL A 1 82 ? -12.980 -5.902 -2.319 1.00 91.12 82 VAL A C 1
ATOM 682 O O . VAL A 1 82 ? -14.098 -5.455 -2.056 1.00 91.12 82 VAL A O 1
ATOM 685 N N . ALA A 1 83 ? -12.769 -7.200 -2.554 1.00 90.69 83 ALA A N 1
ATOM 686 C CA . ALA A 1 83 ? -13.830 -8.207 -2.520 1.00 90.69 83 ALA A CA 1
ATOM 687 C C . ALA A 1 83 ? -14.457 -8.340 -1.120 1.00 90.69 83 ALA A C 1
ATOM 689 O O . ALA A 1 83 ? -15.677 -8.421 -0.990 1.00 90.69 83 ALA A O 1
ATOM 690 N N . MET A 1 84 ? -13.638 -8.264 -0.067 1.00 88.88 84 MET A N 1
ATOM 691 C CA . MET A 1 84 ? -14.063 -8.303 1.338 1.00 88.88 84 MET A CA 1
ATOM 692 C C . MET A 1 84 ? -14.588 -6.957 1.866 1.00 88.88 84 MET A C 1
ATOM 694 O O . MET A 1 84 ? -14.834 -6.807 3.062 1.00 88.88 84 MET A O 1
ATOM 698 N N . SER A 1 85 ? -14.830 -5.971 0.996 1.00 86.62 85 SER A N 1
ATOM 699 C CA . SER A 1 85 ? -15.381 -4.671 1.396 1.00 86.62 85 SER A CA 1
ATOM 700 C C . SER A 1 85 ? -16.684 -4.756 2.219 1.00 86.62 85 SER A C 1
ATOM 702 O O . SER A 1 85 ? -16.815 -3.938 3.129 1.00 86.62 85 SER A O 1
ATOM 704 N N . PRO A 1 86 ? -17.638 -5.683 1.974 1.00 87.44 86 PRO A N 1
ATOM 705 C CA . PRO A 1 86 ? -18.830 -5.820 2.820 1.00 87.44 86 PRO A CA 1
ATOM 706 C C . PRO A 1 86 ? -18.509 -6.265 4.251 1.00 87.44 86 PRO A C 1
ATOM 708 O O . PRO A 1 86 ? -19.099 -5.755 5.200 1.00 87.44 86 PRO A O 1
ATOM 711 N N . VAL A 1 87 ? -17.543 -7.174 4.413 1.00 87.31 87 VAL A N 1
ATOM 712 C CA . VAL A 1 87 ? -17.075 -7.635 5.731 1.00 87.31 87 VAL A CA 1
ATOM 713 C C . VAL A 1 87 ? -16.420 -6.481 6.480 1.00 87.31 87 VAL A C 1
ATOM 715 O O . VAL A 1 87 ? -16.673 -6.282 7.662 1.00 87.31 87 VAL A O 1
ATOM 718 N N . ASN A 1 88 ? -15.644 -5.662 5.770 1.00 85.50 88 ASN A N 1
ATOM 719 C CA . ASN A 1 88 ? -15.023 -4.477 6.345 1.00 85.50 88 ASN A CA 1
ATOM 720 C C . ASN A 1 88 ? -16.070 -3.489 6.879 1.00 85.50 88 ASN A C 1
ATOM 722 O O . ASN A 1 88 ? -15.917 -3.011 7.998 1.00 85.50 88 ASN A O 1
ATOM 726 N N . VAL A 1 89 ? -17.152 -3.227 6.131 1.00 88.50 89 VAL A N 1
ATOM 727 C CA . VAL A 1 89 ? -18.282 -2.403 6.615 1.00 88.50 89 VAL A CA 1
ATOM 728 C C . VAL A 1 89 ? -18.854 -2.983 7.909 1.00 88.50 89 VAL A C 1
ATOM 730 O O . VAL A 1 89 ? -18.979 -2.258 8.890 1.00 88.50 89 VAL A O 1
ATOM 733 N N . TYR A 1 90 ? -19.131 -4.290 7.931 1.00 87.94 90 TYR A N 1
ATOM 734 C CA . TYR A 1 90 ? -19.675 -4.967 9.109 1.00 87.94 90 TYR A CA 1
ATOM 735 C C . TYR A 1 90 ? -18.763 -4.836 10.337 1.00 87.94 90 TYR A C 1
ATOM 737 O O . TYR A 1 90 ? -19.241 -4.513 11.421 1.00 87.94 90 TYR A O 1
ATOM 745 N N . ILE A 1 91 ? -17.452 -5.037 10.167 1.00 86.38 91 ILE A N 1
ATOM 746 C CA . ILE A 1 91 ? -16.476 -4.887 11.253 1.00 86.38 91 ILE A CA 1
ATOM 747 C C . ILE A 1 91 ? -16.520 -3.462 11.805 1.00 86.38 91 ILE A C 1
ATOM 749 O O . ILE A 1 91 ? -16.658 -3.283 13.009 1.00 86.38 91 ILE A O 1
ATOM 753 N N . PHE A 1 92 ? -16.441 -2.440 10.951 1.00 85.38 92 PHE A N 1
ATOM 754 C CA . PHE A 1 92 ? -16.456 -1.056 11.429 1.00 85.38 92 PHE A CA 1
ATOM 755 C C . PHE A 1 92 ? -17.790 -0.655 12.078 1.00 85.38 92 PHE A C 1
ATOM 757 O O . PHE A 1 92 ? -17.779 0.079 13.067 1.00 85.38 92 PHE A O 1
ATOM 764 N N . ASP A 1 93 ? -18.922 -1.165 11.586 1.00 87.81 93 ASP A N 1
ATOM 765 C CA . ASP A 1 93 ? -20.229 -0.931 12.208 1.00 87.81 93 ASP A CA 1
ATOM 766 C C . ASP A 1 93 ? -20.317 -1.592 13.589 1.00 87.81 93 ASP A C 1
ATOM 768 O O . ASP A 1 93 ? -20.813 -0.976 14.533 1.00 87.81 93 ASP A O 1
ATOM 772 N N . TYR A 1 94 ? -19.770 -2.802 13.736 1.00 85.50 94 TYR A N 1
ATOM 773 C CA . TYR A 1 94 ? -19.680 -3.495 15.022 1.00 85.50 94 TYR A CA 1
ATOM 774 C C . TYR A 1 94 ? -18.831 -2.718 16.038 1.00 85.50 94 TYR A C 1
ATOM 776 O O . TYR A 1 94 ? -19.258 -2.513 17.177 1.00 85.50 94 TYR A O 1
ATOM 784 N N . LEU A 1 95 ? -17.659 -2.227 15.616 1.00 84.56 95 LEU A N 1
ATOM 785 C CA . LEU A 1 95 ? -16.786 -1.390 16.448 1.00 84.56 95 LEU A CA 1
ATOM 786 C C . LEU A 1 95 ? -17.523 -0.132 16.927 1.00 84.56 95 LEU A C 1
ATOM 788 O O . LEU A 1 95 ? -17.456 0.233 18.099 1.00 84.56 95 LEU A O 1
ATOM 792 N N . ARG A 1 96 ? -18.275 0.512 16.028 1.00 83.69 96 ARG A N 1
ATOM 793 C CA . ARG A 1 96 ? -19.042 1.720 16.343 1.00 83.69 96 ARG A CA 1
ATOM 794 C C . ARG A 1 96 ? -20.190 1.449 17.308 1.00 83.69 96 ARG A C 1
ATOM 796 O O . ARG A 1 96 ? -20.391 2.214 18.245 1.00 83.69 96 ARG A O 1
ATOM 803 N N . MET A 1 97 ? -20.954 0.384 17.074 1.00 84.88 97 MET A N 1
ATOM 804 C CA . MET A 1 97 ? -22.063 0.012 17.950 1.00 84.88 97 MET A CA 1
ATOM 805 C C . MET A 1 97 ? -21.555 -0.258 19.368 1.00 84.88 97 MET A C 1
ATOM 807 O O . MET A 1 97 ? -22.121 0.264 20.325 1.00 84.88 97 MET A O 1
ATOM 811 N N . THR A 1 98 ? -20.450 -0.991 19.487 1.00 80.94 98 THR A N 1
ATOM 812 C CA . THR A 1 98 ? -19.849 -1.340 20.777 1.00 80.94 98 THR A CA 1
ATOM 813 C C . THR A 1 98 ? -19.372 -0.094 21.536 1.00 80.94 98 THR A C 1
ATOM 815 O O . THR A 1 98 ? -19.697 0.071 22.710 1.00 80.94 98 THR A O 1
ATOM 818 N N . ASP A 1 99 ? -18.728 0.858 20.849 1.00 79.50 99 ASP A N 1
ATOM 819 C CA . ASP A 1 99 ? -18.332 2.160 21.423 1.00 79.50 99 ASP A CA 1
ATOM 820 C C . ASP A 1 99 ? -19.532 2.945 21.992 1.00 79.50 99 ASP A C 1
ATOM 822 O O . ASP A 1 99 ? -19.421 3.614 23.013 1.00 79.50 99 ASP A O 1
ATOM 826 N N . THR A 1 100 ? -20.715 2.837 21.371 1.00 79.44 100 THR A N 1
ATOM 827 C CA . THR A 1 100 ? -21.932 3.505 21.875 1.00 79.44 100 THR A CA 1
ATOM 828 C C . THR A 1 100 ? -22.624 2.782 23.032 1.00 79.44 100 THR A C 1
ATOM 830 O O . THR A 1 100 ? -23.429 3.400 23.732 1.00 79.44 100 THR A O 1
ATOM 833 N N . THR A 1 101 ? -22.361 1.486 23.218 1.00 83.12 101 THR A N 1
ATOM 834 C CA . THR A 1 101 ? -22.978 0.686 24.286 1.00 83.12 101 THR A CA 1
ATOM 835 C C . THR A 1 101 ? -22.217 0.758 25.602 1.00 83.12 101 THR A C 1
ATOM 837 O O . THR A 1 101 ? -22.862 0.692 26.649 1.00 83.12 101 THR A O 1
ATOM 840 N N . LEU A 1 102 ? -20.891 0.929 25.560 1.00 82.81 102 LEU A N 1
ATOM 841 C CA . LEU A 1 102 ? -20.080 1.107 26.763 1.00 82.81 102 LEU A CA 1
ATOM 842 C C . LEU A 1 102 ? -20.445 2.431 27.449 1.00 82.81 102 LEU A C 1
ATOM 844 O O . LEU A 1 102 ? -20.408 3.500 26.836 1.00 82.81 102 LEU A O 1
ATOM 848 N N . LYS A 1 103 ? -20.814 2.354 28.730 1.00 80.06 103 LYS A N 1
ATOM 849 C CA . LYS A 1 103 ? -21.159 3.524 29.558 1.00 80.06 103 LYS A CA 1
ATOM 850 C C . LYS A 1 103 ? -20.280 3.662 30.789 1.00 80.06 103 LYS A C 1
ATOM 852 O O . LYS A 1 103 ? -20.204 4.765 31.324 1.00 80.06 103 LYS A O 1
ATOM 857 N N . ASP A 1 104 ? -19.671 2.571 31.241 1.00 87.62 104 ASP A N 1
ATOM 858 C CA . ASP A 1 104 ? -18.802 2.601 32.403 1.00 87.62 104 ASP A CA 1
ATOM 859 C C . ASP A 1 104 ? -17.461 3.265 32.071 1.00 87.62 104 ASP A C 1
ATOM 861 O O . ASP A 1 104 ? -16.862 3.039 31.016 1.00 87.62 104 ASP A O 1
ATOM 865 N N . GLU A 1 105 ? -16.988 4.116 32.978 1.00 87.44 105 GLU A N 1
ATOM 866 C CA . GLU A 1 105 ? -15.767 4.888 32.752 1.00 87.44 105 GLU A CA 1
ATOM 867 C C . GLU A 1 105 ? -14.517 3.998 32.748 1.00 87.44 105 GLU A C 1
ATOM 869 O O . GLU A 1 105 ? -13.573 4.292 32.009 1.00 87.44 105 GLU A O 1
ATOM 874 N N . LEU A 1 106 ? -14.495 2.908 33.527 1.00 88.81 106 LEU A N 1
ATOM 875 C CA . LEU A 1 106 ? -13.343 2.004 33.591 1.00 88.81 106 LEU A CA 1
ATOM 876 C C . LEU A 1 106 ? -13.272 1.114 32.349 1.00 88.81 106 LEU A C 1
ATOM 878 O O . LEU A 1 106 ? -12.191 0.973 31.774 1.00 88.81 106 LEU A O 1
ATOM 882 N N . GLU A 1 107 ? -14.405 0.594 31.872 1.00 89.69 107 GLU A N 1
ATOM 883 C CA . GLU A 1 107 ? -14.469 -0.148 30.605 1.00 89.69 107 GLU A CA 1
ATOM 884 C C . GLU A 1 107 ? -13.952 0.695 29.428 1.00 89.69 107 GLU A C 1
ATOM 886 O O . GLU A 1 107 ? -13.122 0.239 28.634 1.00 89.69 107 GLU A O 1
ATOM 891 N N . VAL A 1 108 ? -14.387 1.960 29.346 1.00 87.94 108 VAL A N 1
ATOM 892 C CA . VAL A 1 108 ? -13.943 2.895 28.303 1.00 87.94 108 VAL A CA 1
ATOM 893 C C . VAL A 1 108 ? -12.439 3.154 28.404 1.00 87.94 108 VAL A C 1
ATOM 895 O O . VAL A 1 108 ? -11.752 3.153 27.380 1.00 87.94 108 VAL A O 1
ATOM 898 N N . GLN A 1 109 ? -11.895 3.328 29.613 1.00 90.31 109 GLN A N 1
ATOM 899 C CA . GLN A 1 109 ? -10.452 3.508 29.811 1.00 90.31 109 GLN A CA 1
ATOM 900 C C . GLN A 1 109 ? -9.643 2.281 29.369 1.00 90.31 109 GLN A C 1
ATOM 902 O O . GLN A 1 109 ? -8.605 2.433 28.715 1.00 90.31 109 GLN A O 1
ATOM 907 N N . ILE A 1 110 ? -10.114 1.070 29.684 1.00 90.56 110 ILE A N 1
ATOM 908 C CA . ILE A 1 110 ? -9.470 -0.177 29.254 1.00 90.56 110 ILE A CA 1
ATOM 909 C C . ILE A 1 110 ? -9.472 -0.261 27.726 1.00 9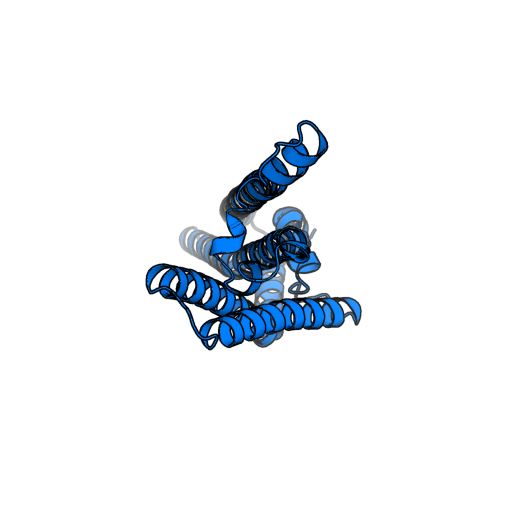0.56 110 ILE A C 1
ATOM 911 O O . ILE A 1 110 ? -8.417 -0.482 27.129 1.00 90.56 110 ILE A O 1
ATOM 915 N N . LEU A 1 111 ? -10.617 -0.032 27.079 1.00 90.38 111 LEU A N 1
ATOM 916 C CA . LEU A 1 111 ? -10.722 -0.093 25.621 1.00 90.38 111 LEU A CA 1
ATOM 917 C C . LEU A 1 111 ? -9.841 0.963 24.938 1.00 90.38 111 LEU A C 1
ATOM 919 O O . LEU A 1 111 ? -9.106 0.639 24.001 1.00 90.38 111 LEU A O 1
ATOM 923 N N . MET A 1 112 ? -9.856 2.206 25.432 1.00 88.88 112 MET A N 1
ATOM 924 C CA . MET A 1 112 ? -9.038 3.302 24.901 1.00 88.88 112 MET A CA 1
ATOM 925 C C . MET A 1 112 ? -7.546 2.972 24.918 1.00 88.88 112 MET A C 1
ATOM 927 O O . MET A 1 112 ? -6.855 3.248 23.939 1.00 88.88 112 MET A O 1
ATOM 931 N N . LYS A 1 113 ? -7.053 2.298 25.962 1.00 92.31 113 LYS A N 1
ATOM 932 C CA . LYS A 1 113 ? -5.655 1.849 26.031 1.00 92.31 113 LYS A CA 1
ATOM 933 C C . LYS A 1 113 ? -5.268 0.963 24.837 1.00 92.31 113 LYS A C 1
ATOM 935 O O . LYS A 1 113 ? -4.186 1.120 24.273 1.00 92.31 113 LYS A O 1
ATOM 940 N N . TYR A 1 114 ? -6.142 0.044 24.424 1.00 91.00 114 TYR A N 1
ATOM 941 C CA . TYR A 1 114 ? -5.897 -0.825 23.266 1.00 91.00 114 TYR A CA 1
ATOM 942 C C . TYR A 1 114 ? -6.042 -0.094 21.930 1.00 91.00 114 TYR A C 1
ATOM 944 O O . TYR A 1 114 ? -5.265 -0.336 20.999 1.00 91.00 114 TYR A O 1
ATOM 952 N N . VAL A 1 115 ? -6.991 0.838 21.841 1.00 89.62 115 VAL A N 1
ATOM 953 C CA . VAL A 1 115 ? -7.131 1.725 20.682 1.00 89.62 115 VAL A CA 1
ATOM 954 C C . VAL A 1 115 ? -5.860 2.565 20.496 1.00 89.62 115 VAL A C 1
ATOM 956 O O . VAL A 1 115 ? -5.347 2.657 19.376 1.00 89.62 115 VAL A O 1
ATOM 959 N N . ASP A 1 116 ? -5.282 3.094 21.572 1.00 90.81 116 ASP A N 1
ATOM 960 C CA . ASP A 1 116 ? -4.031 3.856 21.532 1.00 90.81 116 ASP A CA 1
ATOM 961 C C . ASP A 1 116 ? -2.852 3.006 21.052 1.00 90.81 116 ASP A C 1
ATOM 963 O O . ASP A 1 116 ? -2.110 3.436 20.163 1.00 90.81 116 ASP A O 1
ATOM 967 N N . TYR A 1 117 ? -2.721 1.765 21.538 1.00 91.56 117 TYR A N 1
ATOM 968 C CA . TYR A 1 117 ? -1.703 0.837 21.032 1.00 91.56 117 TYR A CA 1
ATOM 969 C C . TYR A 1 117 ? -1.841 0.596 19.529 1.00 91.56 117 TYR A C 1
ATOM 971 O O . TYR A 1 117 ? -0.858 0.694 18.791 1.00 91.56 117 TYR A O 1
ATOM 979 N N . SER A 1 118 ? -3.056 0.332 19.047 1.00 91.44 118 SER A N 1
ATOM 980 C CA . SER A 1 118 ? -3.277 0.110 17.615 1.00 91.44 118 SER A CA 1
ATOM 981 C C . SER A 1 118 ? -2.998 1.366 16.772 1.00 91.44 118 SER A C 1
ATOM 983 O O . SER A 1 118 ? -2.426 1.266 15.687 1.00 91.44 118 SER A O 1
ATOM 985 N N . THR A 1 119 ? -3.307 2.560 17.287 1.00 90.62 119 THR A N 1
ATOM 986 C CA . THR A 1 119 ? -3.024 3.844 16.620 1.00 90.62 119 THR A CA 1
ATOM 987 C C . THR A 1 119 ? -1.520 4.115 16.544 1.00 90.62 119 THR A C 1
ATOM 989 O O . THR A 1 119 ? -1.013 4.599 15.524 1.00 90.62 119 THR A O 1
ATOM 992 N N . TYR A 1 120 ? -0.779 3.748 17.590 1.00 91.81 120 TYR A N 1
ATOM 993 C CA . TYR A 1 120 ? 0.680 3.810 17.602 1.00 91.81 120 TYR A CA 1
ATOM 994 C C . TYR A 1 120 ? 1.297 2.848 16.576 1.00 91.81 120 TYR A C 1
ATOM 996 O O . TYR A 1 120 ? 2.165 3.253 15.802 1.00 91.81 120 TYR A O 1
ATOM 1004 N N . ILE A 1 121 ? 0.787 1.614 16.486 1.00 91.94 121 ILE A N 1
ATOM 1005 C CA . ILE A 1 121 ? 1.211 0.628 15.478 1.00 91.94 121 ILE A CA 1
ATOM 1006 C C . ILE A 1 121 ? 0.960 1.145 14.057 1.00 91.94 121 ILE A C 1
ATOM 1008 O O . ILE A 1 121 ? 1.867 1.090 13.225 1.00 91.94 121 ILE A O 1
ATOM 1012 N N . ILE A 1 122 ? -0.224 1.707 13.786 1.00 92.12 122 ILE A N 1
ATOM 1013 C CA . ILE A 1 122 ? -0.535 2.346 12.496 1.00 92.12 122 ILE A CA 1
ATOM 1014 C C . ILE A 1 122 ? 0.498 3.430 12.172 1.00 92.12 122 ILE A C 1
ATOM 1016 O O . ILE A 1 122 ? 1.017 3.478 11.057 1.00 92.12 122 ILE A O 1
ATOM 1020 N N . SER A 1 123 ? 0.813 4.288 13.143 1.00 91.56 123 SER A N 1
ATOM 1021 C CA . SER A 1 123 ? 1.743 5.405 12.957 1.00 91.56 123 SER A CA 1
ATOM 1022 C C . SER A 1 123 ? 3.168 4.928 12.660 1.00 91.56 123 SER A C 1
ATOM 1024 O O . SER A 1 123 ? 3.806 5.447 11.742 1.00 91.56 123 SER A O 1
ATOM 1026 N N . ILE A 1 124 ? 3.654 3.906 13.375 1.00 93.06 124 ILE A N 1
ATOM 1027 C CA . ILE A 1 124 ? 4.956 3.282 13.098 1.00 93.06 124 ILE A CA 1
ATOM 1028 C C . ILE A 1 124 ? 4.975 2.696 11.690 1.00 93.06 124 ILE A C 1
ATOM 1030 O O . ILE A 1 124 ? 5.895 2.973 10.923 1.00 93.06 124 ILE A O 1
ATOM 1034 N N . PHE A 1 125 ? 3.966 1.904 11.330 1.00 91.75 125 PHE A N 1
ATOM 1035 C CA . PHE A 1 125 ? 3.945 1.218 10.042 1.00 91.75 125 PHE A CA 1
ATOM 1036 C C . PHE A 1 125 ? 3.882 2.205 8.871 1.00 91.75 125 PHE A C 1
ATOM 1038 O O . PHE A 1 125 ? 4.575 2.032 7.868 1.00 91.75 125 PHE A O 1
ATOM 1045 N N . LEU A 1 126 ? 3.116 3.289 9.021 1.00 92.19 126 LEU A N 1
ATOM 1046 C CA . LEU A 1 126 ? 3.092 4.392 8.062 1.00 92.19 126 LEU A CA 1
ATOM 1047 C C . LEU A 1 126 ? 4.448 5.091 7.952 1.00 92.19 126 LEU A C 1
ATOM 1049 O O . LEU A 1 126 ? 4.895 5.364 6.841 1.00 92.19 126 LEU A O 1
ATOM 1053 N N . CYS A 1 127 ? 5.128 5.339 9.072 1.00 93.94 127 CYS A N 1
ATOM 1054 C CA . CYS A 1 127 ? 6.475 5.908 9.066 1.00 93.94 127 CYS A CA 1
ATOM 1055 C C . CYS A 1 127 ? 7.469 4.998 8.319 1.00 93.94 127 CYS A C 1
ATOM 1057 O O . CYS A 1 127 ? 8.250 5.471 7.490 1.00 93.94 127 CYS A O 1
ATOM 1059 N N . LEU A 1 128 ? 7.389 3.681 8.533 1.00 93.94 128 LEU A N 1
ATOM 1060 C CA . LEU A 1 128 ? 8.195 2.692 7.810 1.00 93.94 128 LEU A CA 1
ATOM 1061 C C . LEU A 1 128 ? 7.894 2.698 6.305 1.00 93.94 128 LEU A C 1
ATOM 1063 O O . LEU A 1 128 ? 8.823 2.748 5.502 1.00 93.94 128 LEU A O 1
ATOM 1067 N N . CYS A 1 129 ? 6.620 2.740 5.908 1.00 93.06 129 CYS A N 1
ATOM 1068 C CA . CYS A 1 129 ? 6.244 2.855 4.497 1.00 93.06 129 CYS A CA 1
ATOM 1069 C C . CYS A 1 129 ? 6.796 4.148 3.877 1.00 93.06 129 CYS A C 1
ATOM 1071 O O . CYS A 1 129 ? 7.469 4.103 2.850 1.00 93.06 129 CYS A O 1
ATOM 1073 N N . CYS A 1 130 ? 6.587 5.297 4.526 1.00 93.38 130 CYS A N 1
ATOM 1074 C CA . CYS A 1 130 ? 7.075 6.589 4.047 1.00 93.38 130 CYS A CA 1
ATOM 1075 C C . CYS A 1 130 ? 8.606 6.618 3.933 1.00 93.38 130 CYS A C 1
ATOM 1077 O O . CYS A 1 130 ? 9.137 7.016 2.897 1.00 93.38 130 CYS A O 1
ATOM 1079 N N . SER A 1 131 ? 9.331 6.152 4.951 1.00 94.38 131 SER A N 1
ATOM 1080 C CA . SER A 1 131 ? 10.799 6.090 4.917 1.00 94.38 131 SER A CA 1
ATOM 1081 C C . SER A 1 131 ? 11.312 5.197 3.786 1.00 94.38 131 SER A C 1
ATOM 1083 O O . SER A 1 131 ? 12.203 5.622 3.051 1.00 94.38 131 SER A O 1
ATOM 1085 N N . TRP A 1 132 ? 10.696 4.031 3.558 1.00 91.62 132 TRP A N 1
ATOM 1086 C CA . TRP A 1 132 ? 11.018 3.179 2.414 1.00 91.62 132 TRP A CA 1
ATOM 1087 C C . TRP A 1 132 ? 10.812 3.912 1.084 1.00 91.62 132 TRP A C 1
ATOM 1089 O O . TRP A 1 132 ? 11.695 3.898 0.225 1.00 91.62 132 TRP A O 1
ATOM 1099 N N . THR A 1 133 ? 9.679 4.603 0.917 1.00 92.56 133 THR A N 1
ATOM 1100 C CA . THR A 1 133 ? 9.410 5.366 -0.312 1.00 92.56 133 THR A CA 1
ATOM 1101 C C . THR A 1 133 ? 10.405 6.504 -0.533 1.00 92.56 133 THR A C 1
ATOM 1103 O O . THR A 1 133 ? 10.846 6.702 -1.662 1.00 92.56 133 THR A O 1
ATOM 1106 N N . ILE A 1 134 ? 10.816 7.208 0.527 1.00 94.56 134 ILE A N 1
ATOM 1107 C CA . ILE A 1 134 ? 11.803 8.292 0.450 1.00 94.56 134 ILE A CA 1
ATOM 1108 C C . ILE A 1 134 ? 13.174 7.734 0.069 1.00 94.56 134 ILE A C 1
ATOM 1110 O O . ILE A 1 134 ? 13.813 8.264 -0.836 1.00 94.56 134 ILE A O 1
ATOM 1114 N N . LEU A 1 135 ? 13.614 6.650 0.709 1.00 93.50 135 LEU A N 1
ATOM 1115 C CA . LEU A 1 135 ? 14.887 6.004 0.385 1.00 93.50 135 LEU A CA 1
ATOM 1116 C C . LEU A 1 135 ? 14.904 5.489 -1.058 1.00 93.50 135 LEU A C 1
ATOM 1118 O O . LEU A 1 135 ? 15.876 5.717 -1.777 1.00 93.50 135 LEU A O 1
ATOM 1122 N N . GLY A 1 136 ? 13.813 4.861 -1.507 1.00 90.38 136 GLY A N 1
ATOM 1123 C CA . GLY A 1 136 ? 13.654 4.429 -2.895 1.00 90.38 136 GLY A CA 1
ATOM 1124 C C . GLY A 1 136 ? 13.688 5.601 -3.879 1.00 90.38 136 GLY A C 1
ATOM 1125 O O . GLY A 1 136 ? 14.375 5.526 -4.895 1.00 90.38 136 GLY A O 1
ATOM 1126 N N . ALA A 1 137 ? 13.009 6.706 -3.561 1.00 91.56 137 ALA A N 1
ATOM 1127 C CA . ALA A 1 137 ? 13.018 7.913 -4.380 1.00 91.56 137 ALA A CA 1
ATOM 1128 C C . ALA A 1 137 ? 14.419 8.523 -4.473 1.00 91.56 137 ALA A C 1
ATOM 1130 O O . ALA A 1 137 ? 14.890 8.784 -5.577 1.00 91.56 137 ALA A O 1
ATOM 1131 N N . LEU A 1 138 ? 15.116 8.690 -3.345 1.00 91.75 138 LEU A N 1
ATOM 1132 C CA . LEU A 1 138 ? 16.500 9.165 -3.334 1.00 91.75 138 LEU A CA 1
ATOM 1133 C C . LEU A 1 138 ? 17.372 8.276 -4.223 1.00 91.75 138 LEU A C 1
ATOM 1135 O O . LEU A 1 138 ? 18.056 8.778 -5.106 1.00 91.75 138 LEU A O 1
ATOM 1139 N N . TYR A 1 139 ? 17.263 6.957 -4.077 1.00 87.69 139 TYR A N 1
ATOM 1140 C CA . TYR A 1 139 ? 18.032 6.012 -4.878 1.00 87.69 139 TYR A CA 1
ATOM 1141 C C . TYR A 1 139 ? 17.765 6.118 -6.394 1.00 87.69 139 TYR A C 1
ATOM 1143 O O . TYR A 1 139 ? 18.706 6.032 -7.184 1.00 87.69 139 TYR A O 1
ATOM 1151 N N . VAL A 1 140 ? 16.513 6.345 -6.814 1.00 87.94 140 VAL A N 1
ATOM 1152 C CA . VAL A 1 140 ? 16.142 6.543 -8.232 1.00 87.94 140 VAL A CA 1
ATOM 1153 C C . VAL A 1 140 ? 16.602 7.902 -8.762 1.00 87.94 140 VAL A C 1
ATOM 1155 O O . VAL A 1 140 ? 17.137 7.984 -9.867 1.00 87.94 140 VAL A O 1
ATOM 1158 N N . PHE A 1 141 ? 16.403 8.973 -7.994 1.00 87.69 141 PHE A N 1
ATOM 1159 C CA . PHE A 1 141 ? 16.622 10.342 -8.462 1.00 87.69 141 PHE A CA 1
ATOM 1160 C C . PHE A 1 141 ? 18.066 10.827 -8.304 1.00 87.69 141 PHE A C 1
ATOM 1162 O O . PHE A 1 141 ? 18.470 11.732 -9.034 1.00 87.69 141 PHE A O 1
ATOM 1169 N N . THR A 1 142 ? 18.881 10.242 -7.420 1.00 87.12 142 THR A N 1
ATOM 1170 C CA . THR A 1 142 ? 20.301 10.608 -7.286 1.00 87.12 142 THR A CA 1
ATOM 1171 C C . THR A 1 142 ? 21.066 10.518 -8.611 1.00 87.12 142 THR A C 1
ATOM 1173 O O . THR A 1 142 ? 21.667 11.519 -8.992 1.00 87.12 142 THR A O 1
ATOM 1176 N N . PRO A 1 143 ? 21.060 9.400 -9.364 1.00 84.62 143 PRO A N 1
ATOM 1177 C CA . PRO A 1 143 ? 21.831 9.340 -10.601 1.00 84.62 143 PRO A CA 1
ATOM 1178 C C . PRO A 1 143 ? 21.251 10.276 -11.683 1.00 84.62 143 PRO A C 1
ATOM 1180 O O . PRO A 1 143 ? 22.024 10.872 -12.428 1.00 84.62 143 PRO A O 1
ATOM 1183 N N . ILE A 1 144 ? 19.926 10.488 -11.716 1.00 83.88 144 ILE A N 1
ATOM 1184 C CA . ILE A 1 144 ? 19.253 11.404 -12.662 1.00 83.88 144 ILE A CA 1
ATOM 1185 C C . ILE A 1 144 ? 19.667 12.859 -12.408 1.00 83.88 144 ILE A C 1
ATOM 1187 O O . ILE A 1 144 ? 20.069 13.578 -13.320 1.00 83.88 144 ILE A O 1
ATOM 1191 N N . THR A 1 145 ? 19.592 13.299 -11.152 1.00 85.25 145 THR A N 1
ATOM 1192 C CA . THR A 1 145 ? 19.954 14.670 -10.755 1.00 85.25 145 THR A CA 1
ATOM 1193 C C . THR A 1 145 ? 21.441 14.932 -10.941 1.00 85.25 145 THR A C 1
ATOM 1195 O O . THR A 1 145 ? 21.832 16.005 -11.399 1.00 85.25 145 THR A O 1
ATOM 1198 N N . LEU A 1 146 ? 22.278 13.943 -10.638 1.00 85.31 146 LEU A N 1
ATOM 1199 C CA . LEU A 1 146 ? 23.711 14.069 -10.809 1.00 85.31 146 LEU A CA 1
ATOM 1200 C C . LEU A 1 146 ? 24.088 14.140 -12.299 1.00 85.31 146 LEU A C 1
ATOM 1202 O O . LEU A 1 146 ? 25.074 14.796 -12.624 1.00 85.31 146 LEU A O 1
ATOM 1206 N N . ASP A 1 147 ? 23.362 13.479 -13.212 1.00 83.69 147 ASP A N 1
ATOM 1207 C CA . ASP A 1 147 ? 23.625 13.567 -14.663 1.00 83.69 147 ASP A CA 1
ATOM 1208 C C . ASP A 1 147 ? 23.261 14.948 -15.219 1.00 83.69 147 ASP A C 1
ATOM 1210 O O . ASP A 1 147 ? 23.942 15.448 -16.109 1.00 83.69 147 ASP A O 1
ATOM 1214 N N . LEU A 1 148 ? 22.233 15.590 -14.652 1.00 81.56 148 LEU A N 1
ATOM 1215 C CA . LEU A 1 148 ? 21.841 16.958 -14.991 1.00 81.56 148 LEU A CA 1
ATOM 1216 C C . LEU A 1 148 ? 22.878 17.992 -14.513 1.00 81.56 148 LEU A C 1
ATOM 1218 O O . LEU A 1 148 ? 23.184 18.940 -15.231 1.00 81.56 148 LEU A O 1
ATOM 1222 N N . LEU A 1 149 ? 23.390 17.831 -13.288 1.00 89.69 149 LEU A N 1
ATOM 1223 C CA . LEU A 1 149 ? 24.300 18.798 -12.658 1.00 89.69 149 LEU A CA 1
ATOM 1224 C C . LEU A 1 149 ? 25.764 18.598 -13.060 1.00 89.69 149 LEU A C 1
ATOM 1226 O O . LEU A 1 149 ? 26.510 19.566 -13.189 1.00 89.69 149 LEU A O 1
ATOM 1230 N N . LEU A 1 150 ? 26.186 17.343 -13.212 1.00 88.00 150 LEU A N 1
ATOM 1231 C CA . LEU A 1 150 ? 27.560 16.959 -13.508 1.00 88.00 150 LEU A CA 1
ATOM 1232 C C . LEU A 1 150 ? 27.558 15.803 -14.523 1.00 88.00 150 LEU A C 1
ATOM 1234 O O . LEU A 1 150 ? 27.733 14.638 -14.124 1.00 88.00 150 LEU A O 1
ATOM 1238 N N . PRO A 1 151 ? 27.333 16.109 -15.816 1.00 82.38 151 PRO A N 1
ATOM 1239 C CA . PRO A 1 151 ? 27.292 15.101 -16.864 1.00 82.38 151 PRO A CA 1
ATOM 1240 C C . PRO A 1 151 ? 28.673 14.456 -17.025 1.00 82.38 151 PRO A C 1
ATOM 1242 O O . PRO A 1 151 ? 29.686 15.146 -17.151 1.00 82.38 151 PRO A O 1
ATOM 1245 N N . LEU A 1 152 ? 28.718 13.123 -17.007 1.00 79.94 152 LEU A N 1
ATOM 1246 C CA . LEU A 1 152 ? 29.915 12.363 -17.369 1.00 79.94 152 LEU A CA 1
ATOM 1247 C C . LEU A 1 152 ? 29.900 12.008 -18.854 1.00 79.94 152 LEU A C 1
ATOM 1249 O O . LEU A 1 152 ? 28.851 11.951 -19.488 1.00 79.94 152 LEU A O 1
ATOM 1253 N N . ASN A 1 153 ? 31.091 11.713 -19.377 1.00 76.12 153 ASN A N 1
ATOM 1254 C CA . ASN A 1 153 ? 31.270 11.217 -20.741 1.00 76.12 153 ASN A CA 1
ATOM 1255 C C . ASN A 1 153 ? 30.652 9.816 -20.942 1.00 76.12 153 ASN A C 1
ATOM 1257 O O . ASN A 1 153 ? 30.314 9.447 -22.060 1.00 76.12 153 ASN A O 1
ATOM 1261 N N . GLU A 1 154 ? 30.482 9.054 -19.854 1.00 72.94 154 GLU A N 1
ATOM 1262 C CA . GLU A 1 154 ? 29.733 7.795 -19.817 1.00 72.94 154 GLU A CA 1
ATOM 1263 C C . GLU A 1 154 ? 28.479 7.943 -18.945 1.00 72.94 154 GLU A C 1
ATOM 1265 O O . GLU A 1 154 ? 28.513 8.575 -17.885 1.00 72.94 154 GLU A O 1
ATOM 1270 N N . SER A 1 155 ? 27.367 7.340 -19.374 1.00 67.00 155 SER A N 1
ATOM 1271 C CA . SER A 1 155 ? 26.103 7.369 -18.632 1.00 67.00 155 SER A CA 1
ATOM 1272 C C . SER A 1 155 ? 26.219 6.623 -17.301 1.00 67.00 155 SER A C 1
ATOM 1274 O O . SER A 1 155 ? 26.686 5.480 -17.270 1.00 67.00 155 SER A O 1
ATOM 1276 N N . ARG A 1 156 ? 25.726 7.212 -16.205 1.00 76.19 156 ARG A N 1
ATOM 1277 C CA . ARG A 1 156 ? 25.678 6.521 -14.909 1.00 76.19 156 ARG A CA 1
ATOM 1278 C C . ARG A 1 156 ? 24.706 5.345 -14.951 1.00 76.19 156 ARG A C 1
ATOM 1280 O O . ARG A 1 156 ? 23.574 5.476 -15.410 1.00 76.19 156 ARG A O 1
ATOM 1287 N N . GLY A 1 157 ? 25.127 4.207 -14.399 1.00 68.12 157 GLY A N 1
ATOM 1288 C CA . GLY A 1 157 ? 24.274 3.027 -14.281 1.00 68.12 157 GLY A CA 1
ATOM 1289 C C . GLY A 1 157 ? 23.007 3.318 -13.472 1.00 68.12 157 GLY A C 1
ATOM 1290 O O . GLY A 1 157 ? 23.072 3.826 -12.351 1.00 68.12 157 GLY A O 1
ATOM 1291 N N . ARG A 1 158 ? 21.846 2.980 -14.034 1.00 72.44 158 ARG A N 1
ATOM 1292 C CA . ARG A 1 158 ? 20.555 3.039 -13.342 1.00 72.44 158 ARG A CA 1
ATOM 1293 C C . ARG A 1 158 ? 20.285 1.685 -12.694 1.00 72.44 158 ARG A C 1
ATOM 1295 O O . ARG A 1 158 ? 20.162 0.672 -13.369 1.00 72.44 158 ARG A O 1
ATOM 1302 N N . TYR A 1 159 ? 20.235 1.641 -11.369 1.00 63.50 159 TYR A N 1
ATOM 1303 C CA . TYR A 1 159 ? 20.171 0.369 -10.644 1.00 63.50 159 TYR A CA 1
ATOM 1304 C C . TYR A 1 159 ? 18.777 -0.279 -10.654 1.00 63.50 159 TYR A C 1
ATOM 1306 O O . TYR A 1 159 ? 18.667 -1.502 -10.693 1.00 63.50 159 TYR A O 1
ATOM 1314 N N . PHE A 1 160 ? 17.703 0.519 -10.686 1.00 65.06 160 PHE A N 1
ATOM 1315 C CA . PHE A 1 160 ? 16.335 0.002 -10.845 1.00 65.06 160 PHE A CA 1
ATOM 1316 C C . PHE A 1 160 ? 16.115 -0.673 -12.209 1.00 65.06 160 PHE A C 1
ATOM 1318 O O . PHE A 1 160 ? 15.270 -1.554 -12.337 1.00 65.06 160 PHE A O 1
ATOM 1325 N N . SER A 1 161 ? 16.942 -0.357 -13.203 1.00 59.44 161 SER A N 1
ATOM 1326 C CA . SER A 1 161 ? 16.951 -1.015 -14.512 1.00 59.44 161 SER A CA 1
ATOM 1327 C C . SER A 1 161 ? 17.325 -2.487 -14.465 1.00 59.44 161 SER A C 1
ATOM 1329 O O . SER A 1 161 ? 17.062 -3.196 -15.426 1.00 59.44 161 SER A O 1
ATOM 1331 N N . TYR A 1 162 ? 17.917 -2.968 -13.368 1.00 59.19 162 TYR A N 1
ATOM 1332 C CA . TYR A 1 162 ? 18.153 -4.400 -13.182 1.00 59.19 162 TYR A CA 1
ATOM 1333 C C . TYR A 1 162 ? 16.901 -5.160 -12.734 1.00 59.19 162 TYR A C 1
ATOM 1335 O O . TYR A 1 162 ? 16.867 -6.380 -12.876 1.00 59.19 162 TYR A O 1
ATOM 1343 N N . LEU A 1 163 ? 15.887 -4.469 -12.200 1.00 57.72 163 LEU A N 1
ATOM 1344 C CA . LEU A 1 163 ? 14.636 -5.103 -11.771 1.00 57.72 163 LEU A CA 1
ATOM 1345 C C . LEU A 1 163 ? 13.734 -5.442 -12.963 1.00 57.72 163 LEU A C 1
ATOM 1347 O O . LEU A 1 163 ? 13.020 -6.440 -12.910 1.00 57.72 163 LEU A O 1
ATOM 1351 N N . THR A 1 164 ? 13.841 -4.680 -14.055 1.00 60.31 164 THR A N 1
ATOM 1352 C CA . THR A 1 164 ? 13.025 -4.858 -15.266 1.00 60.31 164 THR A CA 1
ATOM 1353 C C . THR A 1 164 ? 13.948 -5.077 -16.456 1.00 60.31 164 THR A C 1
ATOM 1355 O O . THR A 1 164 ? 14.781 -4.220 -16.765 1.00 60.31 164 THR A O 1
ATOM 1358 N N . MET A 1 165 ? 13.801 -6.181 -17.183 1.00 58.69 165 MET A N 1
ATOM 1359 C CA . MET A 1 165 ? 14.727 -6.460 -18.292 1.00 58.69 165 MET A CA 1
ATOM 1360 C C . MET A 1 165 ? 14.461 -5.571 -19.513 1.00 58.69 165 MET A C 1
ATOM 1362 O O . MET A 1 165 ? 15.337 -5.398 -20.357 1.00 58.69 165 MET A O 1
ATOM 1366 N N . PHE A 1 166 ? 13.283 -4.945 -19.597 1.00 55.66 166 PHE A N 1
ATOM 1367 C CA . PHE A 1 166 ? 12.937 -4.032 -20.685 1.00 55.66 166 PHE A CA 1
ATOM 1368 C C . PHE A 1 166 ? 13.845 -2.795 -20.751 1.00 55.66 166 PHE A C 1
ATOM 1370 O O . PHE A 1 166 ? 14.046 -2.238 -21.828 1.00 55.66 166 PHE A O 1
ATOM 1377 N N . SER A 1 167 ? 14.433 -2.403 -19.620 1.00 54.00 167 SER A N 1
ATOM 1378 C CA . SER A 1 167 ? 15.323 -1.249 -19.521 1.00 54.00 167 SER A CA 1
ATOM 1379 C C . SER A 1 167 ? 16.701 -1.474 -20.161 1.00 54.00 167 SER A C 1
ATOM 1381 O O . SER A 1 167 ? 17.402 -0.493 -20.395 1.00 54.00 167 SER A O 1
ATOM 1383 N N . HIS A 1 168 ? 17.115 -2.720 -20.429 1.00 54.06 168 HIS A N 1
ATOM 1384 C CA . HIS A 1 168 ? 18.477 -3.008 -20.901 1.00 54.06 168 HIS A CA 1
ATOM 1385 C C . HIS A 1 168 ? 18.695 -2.643 -22.382 1.00 54.06 168 HIS A C 1
ATOM 1387 O O . HIS A 1 168 ? 19.766 -2.162 -22.732 1.00 54.06 168 HIS A O 1
ATOM 1393 N N . ASP A 1 169 ? 17.671 -2.795 -23.231 1.00 56.00 169 ASP A N 1
ATOM 1394 C CA . ASP A 1 169 ? 17.790 -2.555 -24.683 1.00 56.00 169 ASP A CA 1
ATOM 1395 C C . ASP A 1 169 ? 17.503 -1.105 -25.105 1.00 56.00 169 ASP A C 1
ATOM 1397 O O . ASP A 1 169 ? 17.818 -0.714 -26.228 1.00 56.00 169 ASP A O 1
ATOM 1401 N N . ARG A 1 170 ? 16.856 -0.296 -24.252 1.00 60.81 170 ARG A N 1
ATOM 1402 C CA . ARG A 1 170 ? 16.434 1.071 -24.605 1.00 60.81 170 ARG A CA 1
ATOM 1403 C C . ARG A 1 170 ? 16.811 2.081 -23.533 1.00 60.81 170 ARG A C 1
ATOM 1405 O O . ARG A 1 170 ? 15.991 2.416 -22.680 1.00 60.81 170 ARG A O 1
ATOM 1412 N N . ILE A 1 171 ? 18.029 2.607 -23.656 1.00 64.69 171 ILE A N 1
ATOM 1413 C CA . ILE A 1 171 ? 18.619 3.620 -22.765 1.00 64.69 171 ILE A CA 1
ATOM 1414 C C . ILE A 1 171 ? 17.733 4.883 -22.656 1.00 64.69 171 ILE A C 1
ATOM 1416 O O . ILE A 1 171 ? 17.663 5.503 -21.600 1.00 64.69 171 ILE A O 1
ATOM 1420 N N . GLU A 1 172 ? 16.965 5.207 -23.700 1.00 69.50 172 GLU A N 1
ATOM 1421 C CA . GLU A 1 172 ? 16.091 6.391 -23.753 1.00 69.50 172 GLU A CA 1
ATOM 1422 C C . GLU A 1 172 ? 14.915 6.373 -22.756 1.00 69.50 172 GLU A C 1
ATOM 1424 O O . GLU A 1 172 ? 14.442 7.434 -22.358 1.00 69.50 172 GLU A O 1
ATOM 1429 N N . TYR A 1 173 ? 14.439 5.197 -22.323 1.00 73.25 173 TYR A N 1
ATOM 1430 C CA . TYR A 1 173 ? 13.246 5.076 -21.459 1.00 73.25 173 TYR A CA 1
ATOM 1431 C C . TYR A 1 173 ? 13.551 4.594 -20.037 1.00 73.25 173 TYR A C 1
ATOM 1433 O O . TYR A 1 173 ? 12.645 4.420 -19.222 1.00 73.25 173 TYR A O 1
ATOM 1441 N N . VAL A 1 174 ? 14.827 4.390 -19.727 1.00 77.06 174 VAL A N 1
ATOM 1442 C CA . VAL A 1 174 ? 15.323 3.805 -18.475 1.00 77.06 174 VAL A CA 1
ATOM 1443 C C . VAL A 1 174 ? 14.848 4.588 -17.253 1.00 77.06 174 VAL A C 1
ATOM 1445 O O . VAL A 1 174 ? 14.381 3.994 -16.281 1.00 77.06 174 VAL A O 1
ATOM 1448 N N . ASP A 1 175 ? 14.883 5.917 -17.324 1.00 79.56 175 ASP A N 1
ATOM 1449 C CA . ASP A 1 175 ? 14.493 6.794 -16.216 1.00 79.56 175 ASP A CA 1
ATOM 1450 C C . ASP A 1 175 ? 12.988 6.728 -15.952 1.00 79.56 175 ASP A C 1
ATOM 1452 O O . ASP A 1 175 ? 12.554 6.597 -14.806 1.00 79.56 175 ASP A O 1
ATOM 1456 N N . MET A 1 176 ? 12.187 6.725 -17.020 1.00 82.69 176 MET A N 1
ATOM 1457 C CA . MET A 1 176 ? 10.735 6.587 -16.929 1.00 82.69 176 MET A CA 1
ATOM 1458 C C . MET A 1 176 ? 10.340 5.234 -16.329 1.00 82.69 176 MET A C 1
ATOM 1460 O O . MET A 1 176 ? 9.444 5.169 -15.487 1.00 82.69 176 MET A O 1
ATOM 1464 N N . VAL A 1 177 ? 11.035 4.162 -16.720 1.00 82.88 177 VAL A N 1
ATOM 1465 C CA . VAL A 1 177 ? 10.820 2.818 -16.174 1.00 82.88 177 VAL A CA 1
ATOM 1466 C C . VAL A 1 177 ? 11.185 2.774 -14.688 1.00 82.88 177 VAL A C 1
ATOM 1468 O O . VAL A 1 177 ? 10.380 2.303 -13.890 1.00 82.88 177 VAL A O 1
ATOM 1471 N N . CYS A 1 178 ? 12.328 3.337 -14.281 1.00 84.69 178 CYS A N 1
ATOM 1472 C CA . CYS A 1 178 ? 12.725 3.393 -12.868 1.00 84.69 178 CYS A CA 1
ATOM 1473 C C . CYS A 1 178 ? 11.692 4.126 -11.998 1.00 84.69 178 CYS A C 1
ATOM 1475 O O . CYS A 1 178 ? 11.332 3.649 -10.920 1.00 84.69 178 CYS A O 1
ATOM 1477 N N . VAL A 1 179 ? 11.177 5.260 -12.483 1.00 87.44 179 VAL A N 1
ATOM 1478 C CA . VAL A 1 179 ? 10.118 6.014 -11.798 1.00 87.44 179 VAL A CA 1
ATOM 1479 C C . VAL A 1 179 ? 8.817 5.209 -11.742 1.00 87.44 179 VAL A C 1
ATOM 1481 O O . VAL A 1 179 ? 8.162 5.189 -10.702 1.00 87.44 179 VAL A O 1
ATOM 1484 N N . ASN A 1 180 ? 8.449 4.504 -12.816 1.00 88.50 180 ASN A N 1
ATOM 1485 C CA . ASN A 1 180 ? 7.253 3.663 -12.827 1.00 88.50 180 ASN A CA 1
ATOM 1486 C C . ASN A 1 180 ? 7.335 2.532 -11.788 1.00 88.50 180 ASN A C 1
ATOM 1488 O O . ASN A 1 180 ? 6.387 2.356 -11.024 1.00 88.50 180 ASN A O 1
ATOM 1492 N N . ILE A 1 181 ? 8.475 1.836 -11.689 1.00 88.75 181 ILE A N 1
ATOM 1493 C CA . ILE A 1 181 ? 8.693 0.798 -10.668 1.00 88.75 181 ILE A CA 1
ATOM 1494 C C . ILE A 1 181 ? 8.540 1.398 -9.273 1.00 88.75 181 ILE A C 1
ATOM 1496 O O . ILE A 1 181 ? 7.815 0.847 -8.447 1.00 88.75 181 ILE A O 1
ATOM 1500 N N . LEU A 1 182 ? 9.185 2.541 -9.008 1.00 91.31 182 LEU A N 1
ATOM 1501 C CA . LEU A 1 182 ? 9.075 3.217 -7.718 1.00 91.31 182 LEU A CA 1
ATOM 1502 C C . LEU A 1 182 ? 7.604 3.469 -7.368 1.00 91.31 182 LEU A C 1
ATOM 1504 O O . LEU A 1 182 ? 7.165 3.084 -6.287 1.00 91.31 182 LEU A O 1
ATOM 1508 N N . VAL A 1 183 ? 6.830 4.035 -8.298 1.00 92.50 183 VAL A N 1
ATOM 1509 C CA . VAL A 1 183 ? 5.397 4.299 -8.112 1.00 92.50 183 VAL A CA 1
ATOM 1510 C C . VAL A 1 183 ? 4.626 3.009 -7.819 1.00 92.50 183 VAL A C 1
ATOM 1512 O O . VAL A 1 183 ? 3.918 2.952 -6.815 1.00 92.50 183 VAL A O 1
ATOM 1515 N N . VAL A 1 184 ? 4.790 1.957 -8.623 1.00 93.38 184 VAL A N 1
ATOM 1516 C CA . VAL A 1 184 ? 4.095 0.672 -8.423 1.00 93.38 184 VAL A CA 1
ATOM 1517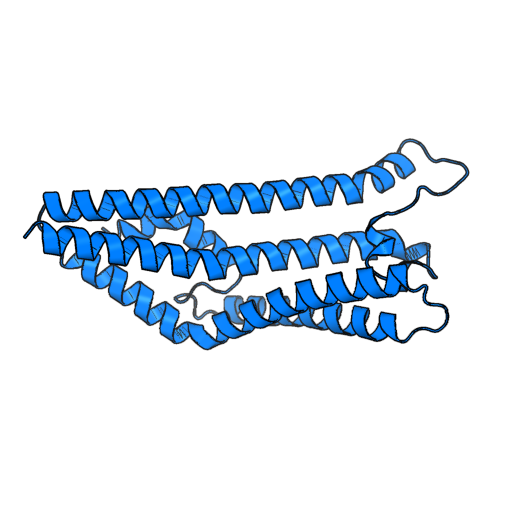 C C . VAL A 1 184 ? 4.399 0.091 -7.042 1.00 93.38 184 VAL A C 1
ATOM 1519 O O . VAL A 1 184 ? 3.478 -0.258 -6.302 1.00 93.38 184 VAL A O 1
ATOM 1522 N N . TYR A 1 185 ? 5.672 0.053 -6.647 1.00 92.69 185 TYR A N 1
ATOM 1523 C CA . TYR A 1 185 ? 6.070 -0.447 -5.333 1.00 92.69 185 TYR A CA 1
ATOM 1524 C C . TYR A 1 185 ? 5.546 0.427 -4.194 1.00 92.69 185 TYR A C 1
ATOM 1526 O O . TYR A 1 185 ? 5.102 -0.116 -3.185 1.00 92.69 185 TYR A O 1
ATOM 1534 N N . THR A 1 186 ? 5.543 1.758 -4.338 1.00 94.00 186 THR A N 1
ATOM 1535 C CA . THR A 1 186 ? 4.971 2.649 -3.313 1.00 94.00 186 THR A CA 1
ATOM 1536 C C . THR A 1 186 ? 3.484 2.362 -3.102 1.00 94.00 186 THR A C 1
ATOM 1538 O O . THR A 1 186 ? 3.061 2.147 -1.968 1.00 94.00 186 THR A O 1
ATOM 1541 N N . ILE A 1 187 ? 2.704 2.260 -4.185 1.00 94.25 187 ILE A N 1
ATOM 1542 C CA . ILE A 1 187 ? 1.275 1.933 -4.122 1.00 94.25 187 ILE A CA 1
ATOM 1543 C C . ILE A 1 187 ? 1.087 0.560 -3.472 1.00 94.25 187 ILE A C 1
ATOM 1545 O O . ILE A 1 187 ? 0.225 0.409 -2.609 1.00 94.25 187 ILE A O 1
ATOM 1549 N N . GLY A 1 188 ? 1.909 -0.424 -3.842 1.00 93.69 188 GLY A N 1
ATOM 1550 C CA . GLY A 1 188 ? 1.855 -1.783 -3.305 1.00 93.69 188 GLY A CA 1
ATOM 1551 C C . GLY A 1 188 ? 2.096 -1.841 -1.799 1.00 93.69 188 GLY A C 1
ATOM 1552 O O . GLY A 1 188 ? 1.307 -2.452 -1.078 1.00 93.69 188 GLY A O 1
ATOM 1553 N N . TRP A 1 189 ? 3.118 -1.132 -1.310 1.00 93.06 189 TRP A N 1
ATOM 1554 C CA . TRP A 1 189 ? 3.405 -1.020 0.120 1.00 93.06 189 TRP A CA 1
ATOM 1555 C C . TRP A 1 189 ? 2.262 -0.377 0.897 1.00 93.06 189 TRP A C 1
ATOM 1557 O O . TRP A 1 189 ? 1.860 -0.905 1.932 1.00 93.06 189 TRP A O 1
ATOM 1567 N N . PHE A 1 190 ? 1.690 0.718 0.389 1.00 93.75 190 PHE A N 1
ATOM 1568 C CA . PHE A 1 190 ? 0.541 1.344 1.041 1.00 93.75 190 PHE A CA 1
ATOM 1569 C C . PHE A 1 190 ? -0.710 0.460 0.989 1.00 93.75 190 PHE A C 1
ATOM 1571 O O . PHE A 1 190 ? -1.440 0.409 1.977 1.00 93.75 190 PHE A O 1
ATOM 1578 N N . CYS A 1 191 ? -0.944 -0.275 -0.105 1.00 92.88 191 CYS A N 1
ATOM 1579 C CA . CYS A 1 191 ? -2.023 -1.260 -0.181 1.00 92.88 191 CYS A CA 1
ATOM 1580 C C . CYS A 1 191 ? -1.867 -2.314 0.917 1.00 92.88 191 CYS A C 1
ATOM 1582 O O . CYS A 1 191 ? -2.797 -2.511 1.693 1.00 92.88 191 CYS A O 1
ATOM 1584 N N . LEU A 1 192 ? -0.684 -2.925 1.030 1.00 91.81 192 LEU A N 1
ATOM 1585 C CA . LEU A 1 192 ? -0.402 -3.923 2.059 1.00 91.81 192 LEU A CA 1
ATOM 1586 C C . LEU A 1 192 ? -0.558 -3.340 3.473 1.00 91.81 192 LEU A C 1
ATOM 1588 O O . LEU A 1 192 ? -1.197 -3.954 4.323 1.00 91.81 192 LEU A O 1
ATOM 1592 N N . ALA A 1 193 ? -0.035 -2.134 3.711 1.00 91.69 193 ALA A N 1
ATOM 1593 C CA . ALA A 1 193 ? -0.206 -1.422 4.974 1.00 91.69 193 ALA A CA 1
ATOM 1594 C C . ALA A 1 193 ? -1.688 -1.250 5.318 1.00 91.69 193 ALA A C 1
ATOM 1596 O O . ALA A 1 193 ? -2.115 -1.579 6.420 1.00 91.69 193 ALA A O 1
ATOM 1597 N N . GLY A 1 194 ? -2.488 -0.774 4.363 1.00 90.31 194 GLY A N 1
ATOM 1598 C CA . GLY A 1 194 ? -3.920 -0.581 4.543 1.00 90.31 194 GLY A CA 1
ATOM 1599 C C . GLY A 1 194 ? -4.628 -1.869 4.955 1.00 90.31 194 GLY A C 1
ATOM 1600 O O . GLY A 1 194 ? -5.426 -1.847 5.891 1.00 90.31 194 GLY A O 1
ATOM 1601 N N . THR A 1 195 ? -4.319 -2.987 4.298 1.00 90.19 195 THR A N 1
ATOM 1602 C CA . THR A 1 195 ? -5.000 -4.266 4.533 1.00 90.19 195 THR A CA 1
ATOM 1603 C C . THR A 1 195 ? -4.569 -4.943 5.832 1.00 90.19 195 THR A C 1
ATOM 1605 O O . THR A 1 195 ? -5.423 -5.386 6.595 1.00 90.19 195 THR A O 1
ATOM 1608 N N . G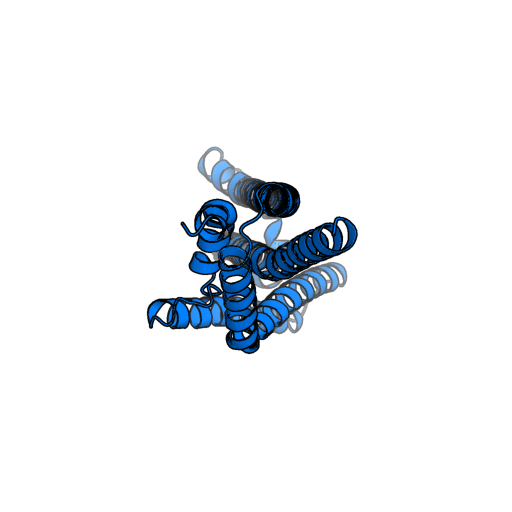LU A 1 196 ? -3.267 -4.991 6.119 1.00 89.50 196 GLU A N 1
ATOM 1609 C CA . GLU A 1 196 ? -2.735 -5.674 7.308 1.00 89.50 196 GLU A CA 1
ATOM 1610 C C . GLU A 1 196 ? -3.021 -4.886 8.594 1.00 89.50 196 GLU A C 1
ATOM 1612 O O . GLU A 1 196 ? -3.393 -5.466 9.617 1.00 89.50 196 GLU A O 1
ATOM 1617 N N . LEU A 1 197 ? -2.951 -3.550 8.540 1.00 91.44 197 LEU A N 1
ATOM 1618 C CA . LEU A 1 197 ? -3.313 -2.714 9.686 1.00 91.44 197 LEU A CA 1
ATOM 1619 C C . LEU A 1 197 ? -4.792 -2.858 10.060 1.00 91.44 197 LEU A C 1
ATOM 1621 O O . LEU A 1 197 ? -5.125 -2.695 11.231 1.00 91.44 197 LEU A O 1
ATOM 1625 N N . MET A 1 198 ? -5.673 -3.217 9.117 1.00 87.31 198 MET A N 1
ATOM 1626 C CA . MET A 1 198 ? -7.086 -3.456 9.429 1.00 87.31 198 MET A CA 1
ATOM 1627 C C . MET A 1 198 ? -7.252 -4.617 10.407 1.00 87.31 198 MET A C 1
ATOM 1629 O O . MET A 1 198 ? -7.992 -4.517 11.387 1.00 87.31 198 MET A O 1
ATOM 1633 N N . LEU A 1 199 ? -6.539 -5.712 10.137 1.00 87.19 199 LEU A N 1
ATOM 1634 C CA . LEU A 1 199 ? -6.550 -6.905 10.974 1.00 87.19 199 LEU A CA 1
ATOM 1635 C C . LEU A 1 199 ? -5.942 -6.606 12.345 1.00 87.19 199 LEU A C 1
ATOM 1637 O O . LEU A 1 199 ? -6.495 -7.032 13.355 1.00 87.19 199 LEU A O 1
ATOM 1641 N N . ALA A 1 200 ? -4.860 -5.823 12.389 1.00 89.62 200 ALA A N 1
ATOM 1642 C CA . ALA A 1 200 ? -4.245 -5.398 13.643 1.00 89.62 200 ALA A CA 1
ATOM 1643 C C . ALA A 1 200 ? -5.201 -4.547 14.497 1.00 89.62 200 ALA A C 1
ATOM 1645 O O . ALA A 1 200 ? -5.343 -4.803 15.692 1.00 89.62 200 ALA A O 1
ATOM 1646 N N . VAL A 1 201 ? -5.897 -3.573 13.895 1.00 89.12 201 VAL A N 1
ATOM 1647 C CA . VAL A 1 201 ? -6.903 -2.749 14.589 1.00 89.12 201 VAL A CA 1
ATOM 1648 C C . VAL A 1 201 ? -8.003 -3.623 15.178 1.00 89.12 201 VAL A C 1
ATOM 1650 O O . VAL A 1 201 ? -8.312 -3.500 16.362 1.00 89.12 201 VAL A O 1
ATOM 1653 N N . PHE A 1 202 ? -8.557 -4.537 14.380 1.00 88.06 202 PHE A N 1
ATOM 1654 C CA . PHE A 1 202 ? -9.606 -5.436 14.848 1.00 88.06 202 PHE A CA 1
ATOM 1655 C C . PHE A 1 202 ? -9.121 -6.351 15.980 1.00 88.06 202 PHE A C 1
ATOM 1657 O O . PHE A 1 202 ? -9.796 -6.472 16.999 1.00 88.06 202 PHE A O 1
ATOM 1664 N N . ALA A 1 203 ? -7.930 -6.940 15.846 1.00 91.44 203 ALA A N 1
ATOM 1665 C CA . ALA A 1 203 ? -7.351 -7.806 16.868 1.00 91.44 203 ALA A CA 1
ATOM 1666 C C . ALA A 1 203 ? -7.142 -7.067 18.198 1.00 91.44 203 ALA A C 1
ATOM 1668 O O . ALA A 1 203 ? -7.562 -7.558 19.243 1.00 91.44 203 ALA A O 1
ATOM 1669 N N . HIS A 1 204 ? -6.553 -5.866 18.171 1.00 91.38 204 HIS A N 1
ATOM 1670 C CA . HIS A 1 204 ? -6.362 -5.062 19.381 1.00 91.38 204 HIS A CA 1
ATOM 1671 C C . HIS A 1 204 ? -7.683 -4.646 20.021 1.00 91.38 204 HIS A C 1
ATOM 1673 O O . HIS A 1 204 ? -7.791 -4.662 21.246 1.00 91.38 204 HIS A O 1
ATOM 1679 N N . TYR A 1 205 ? -8.688 -4.314 19.212 1.00 89.75 205 TYR A N 1
ATOM 1680 C CA . TYR A 1 205 ? -10.005 -3.969 19.726 1.00 89.75 205 TYR A CA 1
ATOM 1681 C C . TYR A 1 205 ? -10.666 -5.150 20.445 1.00 89.75 205 TYR A C 1
ATOM 1683 O O . TYR A 1 205 ? -11.136 -5.003 21.570 1.00 89.75 205 TYR A O 1
ATOM 1691 N N . VAL A 1 206 ? -10.642 -6.341 19.837 1.00 90.69 206 VAL A N 1
ATOM 1692 C CA . VAL A 1 206 ? -11.176 -7.568 20.448 1.00 90.69 206 VAL A CA 1
ATOM 1693 C C . VAL A 1 206 ? -10.421 -7.926 21.734 1.00 90.69 206 VAL A C 1
ATOM 1695 O O . VAL A 1 206 ? -11.051 -8.296 22.720 1.00 90.69 206 VAL A O 1
ATOM 1698 N N . CYS A 1 207 ? -9.095 -7.755 21.776 1.00 92.25 207 CYS A N 1
ATOM 1699 C CA . CYS A 1 207 ? -8.326 -7.908 23.017 1.00 92.25 207 CYS A CA 1
ATOM 1700 C C . CYS A 1 207 ? -8.790 -6.939 24.116 1.00 92.25 207 CYS A C 1
ATOM 1702 O O . CYS A 1 207 ? -8.868 -7.335 25.277 1.00 92.25 207 CYS A O 1
ATOM 1704 N N . GLY A 1 208 ? -9.128 -5.696 23.759 1.00 91.25 208 GLY A N 1
ATOM 1705 C CA . GLY A 1 208 ? -9.707 -4.730 24.693 1.00 91.25 208 GLY A CA 1
ATOM 1706 C C . GLY A 1 208 ? -11.048 -5.190 25.260 1.00 91.25 208 GLY A C 1
ATOM 1707 O O . GLY A 1 208 ? -11.246 -5.126 26.470 1.00 91.25 208 GLY A O 1
ATOM 1708 N N . LEU A 1 209 ? -11.926 -5.736 24.412 1.00 91.00 209 LEU A N 1
ATOM 1709 C CA . LEU A 1 209 ? -13.202 -6.307 24.854 1.00 91.00 209 LEU A CA 1
ATOM 1710 C C . LEU A 1 209 ? -13.018 -7.512 25.782 1.00 91.00 209 LEU A C 1
ATOM 1712 O O . LEU A 1 209 ? -13.704 -7.607 26.794 1.00 91.00 209 LEU A O 1
ATOM 1716 N N . PHE A 1 210 ? -12.076 -8.412 25.488 1.00 92.06 210 PHE A N 1
ATOM 1717 C CA . PHE A 1 210 ? -11.800 -9.538 26.383 1.00 92.06 210 PHE A CA 1
ATOM 1718 C C . PHE A 1 210 ? -11.287 -9.087 27.753 1.00 92.06 210 PHE A C 1
ATOM 1720 O O . PHE A 1 210 ? -11.668 -9.667 28.769 1.00 92.06 210 PHE A O 1
ATOM 1727 N N . GLU A 1 211 ? -10.457 -8.042 27.804 1.00 92.75 211 GLU A N 1
ATOM 1728 C CA . GLU A 1 211 ? -9.981 -7.495 29.076 1.00 92.75 211 GLU A CA 1
ATOM 1729 C C . GLU A 1 211 ? -11.125 -6.875 29.891 1.00 92.75 211 GLU A C 1
ATOM 1731 O O . GLU A 1 211 ? -11.162 -7.068 31.103 1.00 92.75 211 GLU A O 1
ATOM 1736 N N . ILE A 1 212 ? -12.086 -6.214 29.233 1.00 91.50 212 ILE A N 1
ATOM 1737 C CA . ILE A 1 212 ? -13.312 -5.715 29.876 1.00 91.50 212 ILE A CA 1
ATOM 1738 C C . ILE A 1 212 ? -14.105 -6.869 30.497 1.00 91.50 212 ILE A C 1
ATOM 1740 O O . ILE A 1 212 ? -14.392 -6.838 31.687 1.00 91.50 212 ILE A O 1
ATOM 1744 N N . THR A 1 213 ? -14.362 -7.942 29.742 1.00 89.69 213 THR A N 1
ATOM 1745 C CA . THR A 1 213 ? -15.116 -9.101 30.264 1.00 89.69 213 THR A CA 1
ATOM 1746 C C . THR A 1 213 ? -14.401 -9.864 31.383 1.00 89.69 213 THR A C 1
ATOM 1748 O O . THR A 1 213 ? -15.028 -10.649 32.081 1.00 89.69 213 THR A O 1
ATOM 1751 N N . ARG A 1 214 ? -13.078 -9.695 31.531 1.00 90.25 214 ARG A N 1
ATOM 1752 C CA . ARG A 1 214 ? -12.307 -10.265 32.652 1.00 90.25 214 ARG A CA 1
ATOM 1753 C C . ARG A 1 214 ? -12.352 -9.371 33.893 1.00 90.25 214 ARG A C 1
ATOM 1755 O O . ARG A 1 214 ? -11.997 -9.826 34.978 1.00 90.25 214 ARG A O 1
ATOM 1762 N N . TYR A 1 215 ? -12.620 -8.085 33.697 1.00 80.19 215 TYR A N 1
ATOM 1763 C CA . TYR A 1 215 ? -12.701 -7.093 34.759 1.00 80.19 215 TYR A CA 1
ATOM 1764 C C . TYR A 1 215 ? -14.068 -7.120 35.459 1.00 80.19 215 TYR A C 1
ATOM 1766 O O . TYR A 1 215 ? -14.101 -6.929 36.675 1.00 80.19 215 TYR A O 1
ATOM 1774 N N . GLU A 1 216 ? -15.143 -7.375 34.701 1.00 68.12 216 GLU A N 1
ATOM 1775 C CA . GLU A 1 216 ? -16.489 -7.698 35.217 1.00 68.12 216 GLU A CA 1
ATOM 1776 C C . GLU A 1 216 ? -16.500 -8.950 36.114 1.00 68.12 216 GLU A C 1
ATOM 1778 O O . GLU A 1 216 ? -17.203 -8.912 37.153 1.00 68.12 216 GLU A O 1
#

Organism: NCBI:txid103933

Sequence (216 aa):
MDVFYRQYNTYRILLSILGLWPYHKSIYSTIHRISISVIMLAYIVFEVLSLFKSGITFRNCILTLFATCTVMVFFMRYVTSVAMSPVNVYIFDYLRMTDTTLKDELEVQILMKYVDYSTYIISIFLCLCCSWTILGALYVFTPITLDLLLPLNESRGRYFSYLTMFSHDRIEYVDMVCVNILVVYTIGWFCLAGTELMLAVFAHYVCGLFEITRYE

pLDDT: mean 84.65, std 10.08, range [42.69, 94.75]